Protein AF-A0A0A1TZS9-F1 (afdb_monomer_lite)

Sequence (282 aa):
KNYEYPFTTSRTFPSLAEELCQEIAVANNTKKKYTFTFNPTDAVSHRTSIRFVPQSGTLSPGVGINVKVYCTFLCTSHTKDIVDVFAKTEKRGDEGVHAAINIICTTNVSSRIDYEELEKFNTIGDGAYGVVYIGKYRGSVVAIKESKLFSDGDDDESFVKEVDLMDKMRCPYIINFIGASVTPNHFSIATEYAKYGSLKSVYIDPKFTTLLGIKILLDVSKGMDFLHESNIIHRDIKPDNILIVSLNNDENVNAKISDFGNSRALTENSIKDSMTKALGTP

Radius of gyration: 25.92 Å; chains: 1; bounding box: 64×43×76 Å

pLDDT: mean 84.16, std 17.18, range [23.89, 98.69]

Organism: NCBI:txid370355

Foldseek 3Di:
DQPPPPPPDDPPFDDAQDKDKDKDKDAAQDQAKKKKAKDCVQVDDLFKDKDKVVRIDIHHHGDMDIIMIIMHGRAQDWDFDKIWMWMFGPDDPTPTDIDIDTDTDGHDHDQAHDPVQWAFDDFPDDDPQATWGFTDHPRATWIKGWGPDLDDDPVLVLLVVLQVVLRPDDDPQAFHWRHFHNTRSTTMTITHDQVQAFQVNCVPPPLDDPLLVVLLVVSVVRQVVSCVVQQKDQLEDDRNQKGANDSDSPDNHGIHGHDRSVMDRDDPVCVVVVPDDRDYDD

Structure (mmCIF, N/CA/C/O backbone):
data_AF-A0A0A1TZS9-F1
#
_entry.id   AF-A0A0A1TZS9-F1
#
loop_
_atom_site.group_PDB
_atom_site.id
_atom_site.type_symbol
_atom_site.label_atom_id
_atom_site.label_alt_id
_atom_site.label_comp_id
_atom_site.label_asym_id
_atom_site.label_entity_id
_atom_site.label_seq_id
_atom_site.pdbx_PDB_ins_code
_atom_site.Cartn_x
_atom_site.Cartn_y
_atom_site.Cartn_z
_atom_site.occupancy
_atom_site.B_iso_or_equiv
_atom_site.auth_seq_id
_atom_site.auth_comp_id
_atom_site.auth_asym_id
_atom_site.auth_atom_id
_atom_site.pdbx_PDB_model_num
ATOM 1 N N . LYS A 1 1 ? 14.480 10.670 -35.254 1.00 26.78 1 LYS A N 1
ATOM 2 C CA . LYS A 1 1 ? 13.012 10.485 -35.357 1.00 26.78 1 LYS A CA 1
ATOM 3 C C . LYS A 1 1 ? 12.555 9.970 -34.006 1.00 26.78 1 LYS A C 1
ATOM 5 O O . LYS A 1 1 ? 12.976 8.879 -33.652 1.00 26.78 1 LYS A O 1
ATOM 10 N N . ASN A 1 2 ? 11.797 10.766 -33.255 1.00 23.89 2 ASN A N 1
ATOM 11 C CA . ASN A 1 2 ? 11.144 10.294 -32.038 1.00 23.89 2 ASN A CA 1
ATOM 12 C C . ASN A 1 2 ? 10.081 9.295 -32.486 1.00 23.89 2 ASN A C 1
ATOM 14 O O . ASN A 1 2 ? 9.120 9.681 -33.148 1.00 23.89 2 ASN A O 1
ATOM 18 N N . TYR A 1 3 ? 10.311 8.011 -32.238 1.00 29.19 3 TYR A N 1
ATOM 19 C CA . TYR A 1 3 ? 9.261 7.018 -32.391 1.00 29.19 3 TYR A CA 1
ATOM 20 C C . TYR A 1 3 ? 8.390 7.136 -31.141 1.00 29.19 3 TYR A C 1
ATOM 22 O O . TYR A 1 3 ? 8.655 6.518 -30.115 1.00 29.19 3 TYR A O 1
ATOM 30 N N . GLU A 1 4 ? 7.392 8.013 -31.198 1.00 27.17 4 GLU A N 1
ATOM 31 C CA . GLU A 1 4 ? 6.241 7.892 -30.314 1.00 27.17 4 GLU A CA 1
ATOM 32 C C . GLU A 1 4 ? 5.485 6.655 -30.784 1.00 27.17 4 GLU A C 1
ATOM 34 O O . GLU A 1 4 ? 4.836 6.671 -31.828 1.00 27.17 4 GLU A O 1
ATOM 39 N N . TYR A 1 5 ? 5.632 5.554 -30.056 1.00 35.41 5 TYR A N 1
ATOM 40 C CA . TYR A 1 5 ? 4.640 4.495 -30.108 1.00 35.41 5 TYR A CA 1
ATOM 41 C C . TYR A 1 5 ? 3.530 4.910 -29.142 1.00 35.41 5 TYR A C 1
ATOM 43 O O . TYR A 1 5 ? 3.729 4.829 -27.928 1.00 35.41 5 TYR A O 1
ATOM 51 N N . PRO A 1 6 ? 2.377 5.409 -29.628 1.00 30.78 6 PRO A N 1
ATOM 52 C CA . PRO A 1 6 ? 1.201 5.493 -28.789 1.00 30.78 6 PRO A CA 1
ATOM 53 C C . PRO A 1 6 ? 0.843 4.058 -28.415 1.00 30.78 6 PRO A C 1
ATOM 55 O O . PRO A 1 6 ? 0.407 3.266 -29.250 1.00 30.78 6 PRO A O 1
ATOM 58 N N . PHE A 1 7 ? 1.079 3.704 -27.158 1.00 39.12 7 PHE A N 1
ATOM 59 C CA . PHE A 1 7 ? 0.546 2.490 -26.568 1.00 39.12 7 PHE A CA 1
ATOM 60 C C . PHE A 1 7 ? -0.972 2.658 -26.467 1.00 39.12 7 PHE A C 1
ATOM 62 O O . PHE A 1 7 ? -1.516 3.048 -25.441 1.00 39.12 7 PHE A O 1
ATOM 69 N N . THR A 1 8 ? -1.674 2.402 -27.563 1.00 32.62 8 THR A N 1
ATOM 70 C CA . THR A 1 8 ? -3.087 2.038 -27.544 1.00 32.62 8 THR A CA 1
ATOM 71 C C . THR A 1 8 ? -3.160 0.526 -27.651 1.00 32.62 8 THR A C 1
ATOM 73 O O . THR A 1 8 ? -3.524 -0.039 -28.678 1.00 32.62 8 THR A O 1
ATOM 76 N N . THR A 1 9 ? -2.772 -0.158 -26.580 1.00 31.28 9 THR A N 1
ATOM 77 C CA . THR A 1 9 ? -3.108 -1.568 -26.433 1.00 31.28 9 THR A CA 1
ATOM 78 C C . THR A 1 9 ? -4.568 -1.659 -26.002 1.00 31.28 9 THR A C 1
ATOM 80 O O . THR A 1 9 ? -5.048 -0.902 -25.153 1.00 31.28 9 THR A O 1
ATOM 83 N N . SER A 1 10 ? -5.308 -2.584 -26.615 1.00 31.38 10 SER A N 1
ATOM 84 C CA . SER A 1 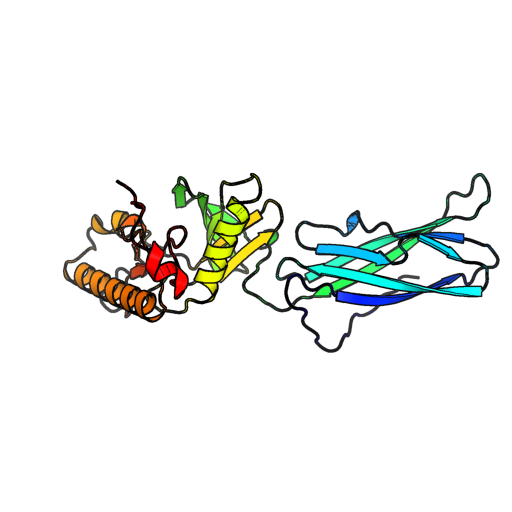10 ? -6.508 -3.157 -26.005 1.00 31.38 10 SER A CA 1
ATOM 85 C C . SER A 1 10 ? -6.236 -3.348 -24.517 1.00 31.38 10 SER A C 1
ATOM 87 O O . SER A 1 10 ? -5.194 -3.913 -24.204 1.00 31.38 10 SER A O 1
ATOM 89 N N . ARG A 1 11 ? -7.112 -2.839 -23.642 1.00 31.72 11 ARG A N 1
ATOM 90 C CA . ARG A 1 11 ? -6.971 -2.812 -22.175 1.00 31.72 11 ARG A CA 1
ATOM 91 C C . ARG A 1 11 ? -6.657 -4.199 -21.588 1.00 31.72 11 ARG A C 1
ATOM 93 O O . ARG A 1 11 ? -7.531 -4.866 -21.048 1.00 31.72 11 ARG A O 1
ATOM 100 N N . THR A 1 12 ? -5.420 -4.646 -21.710 1.00 35.25 12 THR A N 1
ATOM 101 C CA . THR A 1 12 ? -4.872 -5.792 -21.007 1.00 35.25 12 THR A CA 1
ATOM 102 C C . THR A 1 12 ? -4.187 -5.201 -19.810 1.00 35.25 12 THR A C 1
ATOM 104 O O . THR A 1 12 ? -3.151 -4.549 -19.923 1.00 35.25 12 THR A O 1
ATOM 107 N N . PHE A 1 13 ? -4.862 -5.342 -18.688 1.00 44.16 13 PHE A N 1
ATOM 108 C CA . PHE A 1 13 ? -4.389 -4.860 -17.426 1.00 44.16 13 PHE A CA 1
ATOM 109 C C . PHE A 1 13 ? -3.645 -6.039 -16.741 1.00 44.16 13 PHE A C 1
ATOM 111 O O . PHE A 1 13 ? -4.321 -6.967 -16.282 1.00 44.16 13 PHE A O 1
ATOM 118 N N . PRO A 1 14 ? -2.294 -6.086 -16.780 1.00 42.50 14 PRO A N 1
ATOM 119 C CA . PRO A 1 14 ? -1.515 -7.244 -16.326 1.00 42.50 14 PRO A CA 1
ATOM 120 C C . PRO A 1 14 ? -1.648 -7.441 -14.815 1.00 42.50 14 PRO A C 1
ATOM 122 O O . PRO A 1 14 ? -1.712 -6.458 -14.073 1.00 42.50 14 PRO A O 1
ATOM 125 N N . SER A 1 15 ? -1.668 -8.688 -14.335 1.00 47.69 15 SER A N 1
ATOM 126 C CA . SER A 1 15 ? -1.616 -8.895 -12.887 1.00 47.69 15 SER A CA 1
ATOM 127 C C . SER A 1 15 ? -0.226 -8.516 -12.354 1.00 47.69 15 SER A C 1
ATOM 129 O O . SER A 1 15 ? 0.779 -8.558 -13.064 1.00 47.69 15 SER A O 1
ATOM 131 N N . LEU A 1 16 ? -0.158 -8.026 -11.117 1.00 55.72 16 LEU A N 1
ATOM 132 C CA . LEU A 1 16 ? 1.103 -7.606 -10.502 1.00 55.72 16 LEU A CA 1
ATOM 133 C C . LEU A 1 16 ? 2.106 -8.764 -10.496 1.00 55.72 16 LEU A C 1
ATOM 135 O O . LEU A 1 16 ? 1.732 -9.895 -10.199 1.00 55.72 16 LEU A O 1
ATOM 139 N N . ALA A 1 17 ? 3.378 -8.465 -10.764 1.00 56.72 17 ALA A N 1
ATOM 140 C CA . ALA A 1 17 ? 4.447 -9.447 -10.960 1.00 56.72 17 ALA A CA 1
ATOM 141 C C . ALA A 1 17 ? 4.306 -10.375 -12.192 1.00 56.72 17 ALA A C 1
ATOM 143 O O . ALA A 1 17 ? 5.182 -11.217 -12.398 1.00 56.72 17 ALA A O 1
ATOM 144 N N . GLU A 1 18 ? 3.295 -10.201 -13.055 1.00 65.62 18 GLU A N 1
ATOM 145 C CA . GLU A 1 18 ? 3.336 -10.761 -14.410 1.00 65.62 18 GLU A CA 1
ATOM 146 C C . GLU A 1 18 ? 4.265 -9.941 -15.301 1.00 65.62 18 GLU A C 1
ATOM 148 O O . GLU A 1 18 ? 4.279 -8.707 -15.293 1.00 65.62 18 GLU A O 1
ATOM 153 N N . GLU A 1 19 ? 5.040 -10.656 -16.107 1.00 75.44 19 GLU A N 1
ATOM 154 C CA . GLU A 1 19 ? 5.934 -10.051 -17.075 1.00 75.44 19 GLU A CA 1
ATOM 155 C C . GLU A 1 19 ? 5.166 -9.741 -18.369 1.00 75.44 19 GLU A C 1
ATOM 157 O O . GLU A 1 19 ? 4.775 -10.639 -19.120 1.00 75.44 19 GLU A O 1
ATOM 162 N N . LEU A 1 20 ? 4.956 -8.455 -18.650 1.00 79.81 20 LEU A N 1
ATOM 163 C CA . LEU A 1 20 ? 4.411 -8.000 -19.924 1.00 79.81 20 LEU A CA 1
ATOM 164 C C . LEU A 1 20 ? 5.480 -8.166 -21.004 1.00 79.81 20 LEU A C 1
ATOM 166 O O . LEU A 1 20 ? 6.570 -7.624 -20.866 1.00 79.81 20 LEU A O 1
ATOM 170 N N . CYS A 1 21 ? 5.161 -8.855 -22.100 1.00 86.50 21 CYS A N 1
ATOM 171 C CA . CYS A 1 21 ? 6.061 -9.022 -23.240 1.00 86.50 21 CYS A CA 1
ATOM 172 C C . CYS A 1 21 ? 5.473 -8.369 -24.495 1.00 86.50 21 CYS A C 1
ATOM 174 O O . CYS A 1 21 ? 4.366 -8.706 -24.913 1.00 86.50 21 CYS A O 1
ATOM 176 N N . GLN A 1 22 ? 6.251 -7.512 -25.151 1.00 85.06 22 GLN A N 1
ATOM 177 C CA . GLN A 1 22 ? 5.922 -6.935 -26.454 1.00 85.06 22 GLN A CA 1
ATOM 178 C C . GLN A 1 22 ? 7.095 -7.079 -27.421 1.00 85.06 22 GLN A C 1
ATOM 180 O O . GLN A 1 22 ? 8.250 -7.068 -27.017 1.00 85.06 22 GLN A O 1
ATOM 185 N N . GLU A 1 23 ? 6.811 -7.209 -28.711 1.00 89.19 23 GLU A N 1
ATOM 186 C CA . GLU A 1 23 ? 7.831 -7.299 -29.754 1.00 89.19 23 GLU A CA 1
ATOM 187 C C . GLU A 1 23 ? 7.943 -5.966 -30.509 1.00 89.19 23 GLU A C 1
ATOM 189 O O . GLU A 1 23 ? 6.935 -5.390 -30.922 1.00 89.19 23 GLU A O 1
ATOM 194 N N . ILE A 1 24 ? 9.169 -5.470 -30.680 1.00 89.31 24 ILE A N 1
ATOM 195 C CA . ILE A 1 24 ? 9.497 -4.283 -31.478 1.00 89.31 24 ILE A CA 1
ATOM 196 C C . ILE A 1 24 ? 10.432 -4.667 -32.625 1.00 89.31 24 ILE A C 1
ATOM 198 O O . ILE A 1 24 ? 11.287 -5.538 -32.475 1.00 89.31 24 ILE A O 1
ATOM 202 N N . ALA A 1 25 ? 10.308 -3.989 -33.764 1.00 89.81 25 ALA A N 1
ATOM 203 C CA . ALA A 1 25 ? 11.211 -4.176 -34.894 1.00 89.81 25 ALA A CA 1
ATOM 204 C C . ALA A 1 25 ? 12.334 -3.130 -34.868 1.00 89.81 25 ALA A C 1
ATOM 206 O O . ALA A 1 25 ? 12.076 -1.925 -34.855 1.00 89.81 25 ALA A O 1
ATOM 207 N N . VAL A 1 26 ? 13.583 -3.590 -34.919 1.00 89.31 26 VAL A N 1
ATOM 208 C CA . VAL A 1 26 ? 14.771 -2.737 -35.040 1.00 89.31 26 VAL A CA 1
ATOM 209 C C . VAL A 1 26 ? 15.454 -3.034 -36.361 1.00 89.31 26 VAL A C 1
ATOM 211 O O . VAL A 1 26 ? 15.874 -4.161 -36.609 1.00 89.31 26 VAL A O 1
ATOM 214 N N . ALA A 1 27 ? 15.566 -2.018 -37.215 1.00 90.31 27 ALA A N 1
ATOM 215 C CA . ALA A 1 27 ? 16.083 -2.165 -38.569 1.00 90.31 27 ALA A CA 1
ATOM 216 C C . ALA A 1 27 ? 17.228 -1.199 -38.868 1.00 90.31 27 ALA A C 1
ATOM 218 O O . ALA A 1 27 ? 17.182 -0.013 -38.532 1.00 90.31 27 ALA A O 1
ATOM 219 N N . ASN A 1 28 ? 18.241 -1.706 -39.566 1.00 91.00 28 ASN A N 1
ATOM 220 C CA . ASN A 1 28 ? 19.341 -0.909 -40.077 1.00 91.00 28 ASN A CA 1
ATOM 221 C C . ASN A 1 28 ? 19.076 -0.494 -41.529 1.00 91.00 28 ASN A C 1
ATOM 223 O O . ASN A 1 28 ? 19.421 -1.197 -42.476 1.00 91.00 28 ASN A O 1
ATOM 227 N N . ASN A 1 29 ? 18.523 0.704 -41.699 1.00 89.19 29 ASN A N 1
ATOM 228 C CA . ASN A 1 29 ? 18.240 1.287 -43.015 1.00 89.19 29 ASN A CA 1
ATOM 229 C C . ASN A 1 29 ? 19.435 2.055 -43.611 1.00 89.19 29 ASN A C 1
ATOM 231 O O . ASN A 1 29 ? 19.272 2.869 -44.519 1.00 89.19 29 ASN A O 1
ATOM 235 N N . THR A 1 30 ? 20.640 1.847 -43.079 1.00 89.12 30 THR A N 1
ATOM 236 C CA . THR A 1 30 ? 21.861 2.507 -43.550 1.00 89.12 30 THR A CA 1
ATOM 237 C C . THR A 1 30 ? 22.691 1.569 -44.427 1.00 89.12 30 THR A C 1
ATOM 239 O O . THR A 1 30 ? 22.422 0.377 -44.532 1.00 89.12 30 THR A O 1
ATOM 242 N N . LYS A 1 31 ? 23.754 2.104 -45.040 1.00 90.88 31 LYS A N 1
ATOM 243 C CA . LYS A 1 31 ? 24.734 1.319 -45.812 1.00 90.88 31 LYS A CA 1
ATOM 244 C C . LYS A 1 31 ? 25.867 0.734 -44.956 1.00 90.88 31 LYS A C 1
ATOM 246 O O . LYS A 1 31 ? 26.753 0.082 -45.499 1.00 90.88 31 LYS A O 1
ATOM 251 N N . LYS A 1 32 ? 25.893 1.006 -43.648 1.00 90.38 32 LYS A N 1
ATOM 252 C CA . LYS A 1 32 ? 26.959 0.566 -42.734 1.00 90.38 32 LYS A CA 1
ATOM 253 C C . LYS A 1 32 ? 26.432 -0.524 -41.811 1.00 90.38 32 LYS A C 1
ATOM 255 O O . LYS A 1 32 ? 25.251 -0.544 -41.501 1.00 90.38 32 LYS A O 1
ATOM 260 N N . LYS A 1 33 ? 27.310 -1.413 -41.357 1.00 92.31 33 LYS A N 1
ATOM 261 C CA . LYS A 1 33 ? 27.004 -2.409 -40.325 1.00 92.31 33 LYS A CA 1
ATOM 262 C C . LYS A 1 33 ? 27.109 -1.758 -38.941 1.00 92.31 33 LYS A C 1
ATOM 264 O O . LYS A 1 33 ? 28.078 -1.040 -38.693 1.00 92.31 33 LYS A O 1
ATOM 269 N N . TYR A 1 34 ? 26.138 -2.022 -38.071 1.00 93.06 34 TYR A N 1
ATOM 270 C CA . TYR A 1 34 ? 26.085 -1.483 -36.709 1.00 93.06 34 TYR A CA 1
ATOM 271 C C . TYR A 1 34 ? 25.943 -2.601 -35.681 1.00 93.06 34 TYR A C 1
ATOM 273 O O . TYR A 1 34 ? 25.224 -3.570 -35.917 1.00 93.06 34 TYR A O 1
ATOM 281 N N . THR A 1 35 ? 26.575 -2.431 -34.525 1.00 93.56 35 THR A N 1
ATOM 282 C CA . THR A 1 35 ? 26.250 -3.166 -33.300 1.00 93.56 35 THR A CA 1
ATOM 283 C C . THR A 1 35 ? 25.452 -2.239 -32.398 1.00 93.56 35 THR A C 1
ATOM 285 O O . THR A 1 35 ? 25.872 -1.101 -32.194 1.00 93.56 35 THR A O 1
ATOM 288 N N . PHE A 1 36 ? 24.316 -2.711 -31.889 1.00 92.88 36 PHE A N 1
ATOM 289 C CA . PHE A 1 36 ? 23.442 -1.967 -30.984 1.00 92.88 36 PHE A CA 1
ATOM 290 C C . PHE A 1 36 ? 23.422 -2.607 -29.590 1.00 92.88 36 PHE A C 1
ATOM 292 O O . PHE A 1 36 ? 23.607 -3.820 -29.467 1.00 92.88 36 PHE A O 1
ATOM 299 N N . THR A 1 37 ? 23.139 -1.798 -28.570 1.00 94.12 37 THR A N 1
ATOM 300 C CA . THR A 1 37 ? 22.917 -2.221 -27.183 1.00 94.12 37 THR A CA 1
ATOM 301 C C . THR A 1 37 ? 21.801 -1.381 -26.561 1.00 94.12 37 THR A C 1
ATOM 303 O O . THR A 1 37 ? 21.836 -0.156 -26.657 1.00 94.12 37 THR A O 1
ATOM 306 N N . PHE A 1 38 ? 20.835 -2.033 -25.912 1.00 92.25 38 PHE A N 1
ATOM 307 C CA . PHE A 1 38 ? 19.831 -1.380 -25.068 1.00 92.25 38 PHE A CA 1
ATOM 308 C C . PHE A 1 38 ? 20.367 -1.173 -23.648 1.00 92.25 38 PHE A C 1
ATOM 310 O O . PHE A 1 38 ? 20.877 -2.120 -23.036 1.00 92.25 38 PHE A O 1
ATOM 317 N N . ASN A 1 39 ? 20.187 0.036 -23.116 1.00 88.94 39 ASN A N 1
ATOM 318 C CA . ASN A 1 39 ? 20.603 0.436 -21.773 1.00 88.94 39 ASN A CA 1
ATOM 319 C C . ASN A 1 39 ? 19.365 0.730 -20.902 1.00 88.94 39 ASN A C 1
ATOM 321 O O . ASN A 1 39 ? 18.977 1.887 -20.759 1.00 88.94 39 ASN A O 1
ATOM 325 N N . PRO A 1 40 ? 18.699 -0.294 -20.332 1.00 82.38 40 PRO A N 1
ATOM 326 C CA . PRO A 1 40 ? 17.473 -0.101 -19.557 1.00 82.38 40 PRO A CA 1
ATOM 327 C C . PRO A 1 40 ? 17.710 0.471 -18.154 1.00 82.38 40 PRO A C 1
ATOM 329 O O . PRO A 1 40 ? 16.738 0.747 -17.465 1.00 82.38 40 PRO A O 1
ATOM 332 N N . THR A 1 41 ? 18.961 0.618 -17.707 1.00 75.44 41 THR A N 1
ATOM 333 C CA . THR A 1 41 ? 19.310 0.959 -16.318 1.00 75.44 41 THR A CA 1
ATOM 334 C C . THR 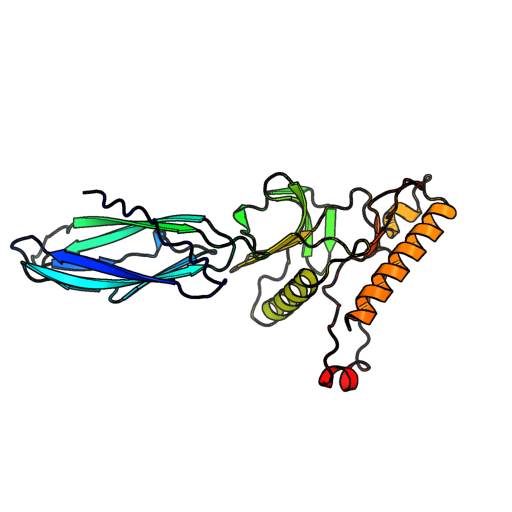A 1 41 ? 18.649 2.250 -15.837 1.00 75.44 41 THR A C 1
ATOM 336 O O . THR A 1 41 ? 18.207 2.304 -14.696 1.00 75.44 41 THR A O 1
ATOM 339 N N . ASP A 1 42 ? 18.506 3.241 -16.719 1.00 67.25 42 ASP A N 1
ATOM 340 C CA . ASP A 1 42 ? 17.867 4.527 -16.404 1.00 67.25 42 ASP A CA 1
ATOM 341 C C . ASP A 1 42 ? 16.335 4.430 -16.278 1.00 67.25 42 ASP A C 1
ATOM 343 O O . ASP A 1 42 ? 15.691 5.342 -15.769 1.00 67.25 42 ASP A O 1
ATOM 347 N N . ALA A 1 43 ? 15.751 3.318 -16.729 1.00 69.44 43 ALA A N 1
ATOM 348 C CA . ALA A 1 43 ? 14.322 3.020 -16.674 1.00 69.44 43 ALA A CA 1
ATOM 349 C C . ALA A 1 43 ? 13.965 1.985 -15.586 1.00 69.44 43 ALA A C 1
ATOM 351 O O . ALA A 1 43 ? 12.800 1.621 -15.427 1.00 69.44 43 ALA A O 1
ATOM 352 N N . VAL A 1 44 ? 14.955 1.476 -14.842 1.00 75.75 44 VAL A N 1
ATOM 353 C CA . VAL A 1 44 ? 14.723 0.578 -13.703 1.00 75.75 44 VAL A CA 1
ATOM 354 C C . VAL A 1 44 ? 14.494 1.416 -12.448 1.00 75.75 44 VAL A C 1
ATOM 356 O O . VAL A 1 44 ? 15.293 2.282 -12.106 1.00 75.75 44 VAL A O 1
ATOM 359 N N . SER A 1 45 ? 13.411 1.126 -11.732 1.00 82.19 45 SER A N 1
ATOM 360 C CA . SER A 1 45 ? 13.093 1.732 -10.432 1.00 82.19 45 SER A CA 1
ATOM 361 C C . SER A 1 45 ? 12.695 0.648 -9.430 1.00 82.19 45 SER A C 1
ATOM 363 O O . SER A 1 45 ? 12.615 -0.530 -9.778 1.00 82.19 45 SER A O 1
ATOM 365 N N . HIS A 1 46 ? 12.380 1.024 -8.188 1.00 80.25 46 HIS A N 1
ATOM 366 C CA . HIS A 1 46 ? 11.783 0.099 -7.215 1.00 80.25 46 HIS A CA 1
ATOM 367 C C . HIS A 1 46 ? 10.420 -0.450 -7.670 1.00 80.25 46 HIS A C 1
ATOM 369 O O . HIS A 1 46 ? 9.966 -1.459 -7.139 1.00 80.25 46 HIS A O 1
ATOM 375 N N . ARG A 1 47 ? 9.769 0.186 -8.655 1.00 85.38 47 ARG A N 1
ATOM 376 C CA . ARG A 1 47 ? 8.428 -0.168 -9.153 1.00 85.38 47 ARG A CA 1
ATOM 377 C C . ARG A 1 47 ? 8.456 -1.081 -10.368 1.00 85.38 47 ARG A C 1
ATOM 379 O O . ARG A 1 47 ? 7.555 -1.904 -10.529 1.00 85.38 47 ARG A O 1
ATOM 386 N N . THR A 1 48 ? 9.467 -0.911 -11.221 1.00 83.62 48 THR A N 1
ATOM 387 C CA . THR A 1 48 ? 9.473 -1.460 -12.579 1.00 83.62 48 THR A CA 1
ATOM 388 C C . THR A 1 48 ? 10.839 -2.019 -12.947 1.00 83.62 48 THR A C 1
ATOM 390 O O . THR A 1 48 ? 11.864 -1.365 -12.756 1.00 83.62 48 THR A O 1
ATOM 393 N N . SER A 1 49 ? 10.839 -3.205 -13.552 1.00 86.00 49 SER A N 1
ATOM 394 C CA . SER A 1 49 ? 11.997 -3.772 -14.243 1.00 86.00 49 SER A CA 1
ATOM 395 C C . SER A 1 49 ? 11.721 -3.851 -15.740 1.00 86.00 49 SER A C 1
ATOM 397 O O . SER A 1 49 ? 10.639 -4.279 -16.145 1.00 86.00 49 SER A O 1
ATOM 399 N N . ILE A 1 50 ? 12.695 -3.445 -16.557 1.00 87.12 50 ILE A N 1
ATOM 400 C CA . ILE A 1 50 ? 12.616 -3.480 -18.019 1.00 87.12 50 ILE A CA 1
A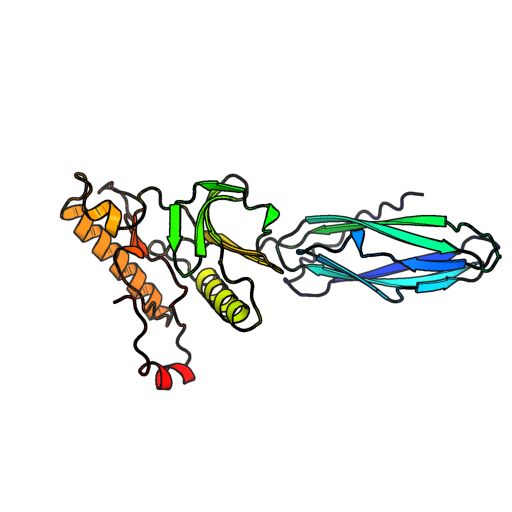TOM 401 C C . ILE A 1 50 ? 13.826 -4.236 -18.559 1.00 87.12 50 ILE A C 1
ATOM 403 O O . ILE A 1 50 ? 14.967 -3.947 -18.196 1.00 87.12 50 ILE A O 1
ATOM 407 N N . ARG A 1 51 ? 13.594 -5.183 -19.470 1.00 90.12 51 ARG A N 1
ATOM 408 C CA . ARG A 1 51 ? 14.670 -5.923 -20.145 1.00 90.12 51 ARG A CA 1
ATOM 409 C C . ARG A 1 51 ? 14.353 -6.191 -21.612 1.00 90.12 51 ARG A C 1
ATOM 411 O O . ARG A 1 51 ? 13.198 -6.308 -22.009 1.00 90.12 51 ARG A O 1
ATOM 418 N N . PHE A 1 52 ? 15.405 -6.343 -22.411 1.00 92.06 52 PHE A N 1
ATOM 419 C CA . PHE A 1 52 ? 15.322 -6.548 -23.858 1.00 92.06 52 PHE A CA 1
ATOM 420 C C . PHE A 1 52 ? 15.934 -7.894 -24.247 1.00 92.06 52 PHE A C 1
ATOM 422 O O . PHE A 1 52 ? 16.975 -8.283 -23.717 1.00 92.06 52 PHE A O 1
ATOM 429 N N . VAL A 1 53 ? 15.312 -8.603 -25.190 1.00 94.50 53 VAL A N 1
ATOM 430 C CA . VAL A 1 53 ? 15.821 -9.866 -25.740 1.00 94.50 53 VAL A CA 1
ATOM 431 C C . VAL A 1 53 ? 15.756 -9.838 -27.273 1.00 94.50 53 VAL A C 1
ATOM 433 O O . VAL A 1 53 ? 14.656 -9.887 -27.824 1.00 94.50 53 VAL A O 1
ATOM 436 N N . PRO A 1 54 ? 16.902 -9.802 -27.980 1.00 95.12 54 PRO A N 1
ATOM 437 C CA . PRO A 1 54 ? 18.255 -9.667 -27.435 1.00 95.12 54 PRO A CA 1
ATOM 438 C C . PRO A 1 54 ? 18.529 -8.247 -26.897 1.00 95.12 54 PRO A C 1
ATOM 440 O O . PRO A 1 54 ? 18.049 -7.264 -27.458 1.00 95.12 54 PRO A O 1
ATOM 443 N N . GLN A 1 55 ? 19.335 -8.129 -25.835 1.00 94.06 55 GLN A N 1
ATOM 444 C CA . GLN A 1 55 ? 19.754 -6.824 -25.293 1.00 94.06 55 GLN A CA 1
ATOM 445 C C . GLN A 1 55 ? 20.774 -6.115 -26.198 1.00 94.06 55 GLN A C 1
ATOM 447 O O . GLN A 1 55 ? 20.853 -4.889 -26.228 1.00 94.06 55 GLN A O 1
ATOM 452 N N . SER A 1 56 ? 21.564 -6.875 -26.948 1.00 94.50 56 SER A N 1
ATOM 453 C CA . SER A 1 56 ? 22.522 -6.347 -27.911 1.00 94.50 56 SER A CA 1
ATOM 454 C C . SER A 1 56 ? 22.626 -7.267 -29.116 1.00 94.50 56 SER A C 1
ATOM 456 O O . SER A 1 56 ? 22.266 -8.444 -29.067 1.00 94.50 56 SER A O 1
ATOM 458 N N . GLY A 1 57 ? 23.099 -6.724 -30.228 1.00 93.75 57 GLY A N 1
ATOM 459 C CA . GLY A 1 57 ? 23.226 -7.490 -31.455 1.00 93.75 57 GLY A CA 1
ATOM 460 C C . GLY A 1 57 ? 23.837 -6.681 -32.579 1.00 93.75 57 GLY A C 1
ATOM 461 O O . GLY A 1 57 ? 24.203 -5.518 -32.418 1.00 93.75 57 GLY A O 1
ATOM 462 N N . THR A 1 58 ? 23.939 -7.307 -33.743 1.00 94.00 58 THR A N 1
ATOM 463 C CA . THR A 1 58 ? 24.573 -6.714 -34.916 1.00 94.00 58 THR A CA 1
ATOM 464 C C . THR A 1 58 ? 23.616 -6.736 -36.098 1.00 94.00 58 THR A C 1
ATOM 466 O O . THR A 1 58 ? 23.027 -7.766 -36.410 1.00 94.00 58 THR A O 1
ATOM 469 N N . LEU A 1 59 ? 23.487 -5.597 -36.776 1.00 93.19 59 LEU A N 1
ATOM 470 C CA . LEU A 1 59 ? 22.607 -5.406 -37.920 1.00 93.19 59 LEU A CA 1
ATOM 471 C C . LEU A 1 59 ? 23.417 -5.031 -39.159 1.00 93.19 59 LEU A C 1
ATOM 473 O O . LEU A 1 59 ? 24.048 -3.970 -39.224 1.00 93.19 59 LEU A O 1
ATOM 477 N N . SER A 1 60 ? 23.366 -5.895 -40.167 1.00 94.06 60 SER A N 1
ATOM 478 C CA . SER A 1 60 ? 23.875 -5.602 -41.509 1.00 94.06 60 SER A CA 1
ATOM 479 C C . SER A 1 60 ? 22.964 -4.604 -42.242 1.00 94.06 60 SER A C 1
ATOM 481 O O . SER A 1 60 ? 21.795 -4.465 -41.875 1.00 94.06 60 SER A O 1
ATOM 483 N N . PRO A 1 61 ? 23.468 -3.903 -43.274 1.00 94.50 61 PRO A N 1
ATOM 484 C CA . PRO A 1 61 ? 22.652 -3.020 -44.109 1.00 94.50 61 PRO A CA 1
ATOM 485 C C . PRO A 1 61 ? 21.381 -3.704 -44.626 1.00 94.50 61 PRO A C 1
ATOM 487 O O . PRO A 1 61 ? 21.455 -4.800 -45.178 1.00 94.50 61 PRO A O 1
ATOM 490 N N . GLY A 1 62 ? 20.227 -3.059 -44.458 1.00 91.44 62 GLY A N 1
ATOM 491 C CA . GLY A 1 62 ? 18.928 -3.560 -44.920 1.00 91.44 62 GLY A CA 1
ATOM 492 C C . GLY A 1 62 ? 18.324 -4.687 -44.075 1.00 91.44 62 GLY A C 1
ATOM 493 O O . GLY A 1 62 ? 17.269 -5.201 -44.436 1.00 91.44 62 GLY A O 1
ATOM 494 N N . VAL A 1 63 ? 18.960 -5.076 -42.964 1.00 93.81 63 VAL A N 1
ATOM 495 C CA . VAL A 1 63 ? 18.457 -6.127 -42.068 1.00 93.81 63 VAL A CA 1
ATOM 496 C C . VAL A 1 63 ? 17.695 -5.508 -40.902 1.00 93.81 63 VAL A C 1
ATOM 498 O O . VAL A 1 63 ? 18.138 -4.524 -40.301 1.00 93.81 63 VAL A O 1
ATOM 501 N N . GLY A 1 64 ? 16.563 -6.121 -40.563 1.00 91.69 64 GLY A N 1
ATOM 502 C CA . GLY A 1 64 ? 15.847 -5.885 -39.318 1.00 91.69 64 GLY A CA 1
ATOM 503 C C . GLY A 1 64 ? 15.740 -7.152 -38.486 1.00 91.69 64 GLY A C 1
ATOM 504 O O . GLY A 1 64 ? 15.782 -8.261 -39.015 1.00 91.69 64 GLY A O 1
ATOM 505 N N . ILE A 1 65 ? 15.616 -6.965 -37.180 1.00 92.62 65 ILE A N 1
ATOM 506 C CA . ILE A 1 65 ? 15.327 -8.026 -36.224 1.00 92.62 65 ILE A CA 1
ATOM 507 C C . ILE A 1 65 ? 14.138 -7.618 -35.374 1.00 92.62 65 ILE A C 1
ATOM 509 O O . ILE A 1 65 ? 13.870 -6.429 -35.178 1.00 92.62 65 ILE A O 1
ATOM 513 N N . ASN A 1 66 ? 13.496 -8.621 -34.802 1.00 93.56 66 ASN A N 1
ATOM 514 C CA . ASN A 1 66 ? 12.565 -8.402 -33.722 1.00 93.56 66 ASN A CA 1
ATOM 515 C C . ASN A 1 66 ? 13.293 -8.477 -32.379 1.00 93.56 66 ASN A C 1
ATOM 517 O O . ASN A 1 66 ? 14.144 -9.341 -32.161 1.00 93.56 66 ASN A O 1
ATOM 521 N N . VAL A 1 67 ? 12.935 -7.570 -31.481 1.00 92.94 67 VAL A N 1
ATOM 522 C CA . VAL A 1 67 ? 13.410 -7.517 -30.102 1.00 92.94 67 VAL A CA 1
ATOM 523 C C . VAL A 1 67 ? 12.194 -7.603 -29.197 1.00 92.94 67 VAL A C 1
ATOM 525 O O . VAL A 1 67 ? 11.240 -6.847 -29.359 1.00 92.94 67 VAL A O 1
ATOM 528 N N . LYS A 1 68 ? 12.224 -8.513 -28.228 1.00 93.06 68 LYS A N 1
ATOM 529 C CA . LYS A 1 68 ? 11.208 -8.587 -27.181 1.00 93.06 68 LYS A CA 1
ATOM 530 C C . LYS A 1 68 ? 11.568 -7.640 -26.046 1.00 93.06 68 LYS A C 1
ATOM 532 O O . LYS A 1 68 ? 12.680 -7.700 -25.526 1.00 93.06 68 LYS A O 1
ATOM 537 N N . VAL A 1 69 ? 10.627 -6.792 -25.672 1.00 90.56 69 VAL A N 1
ATOM 538 C CA . VAL A 1 69 ? 10.672 -5.910 -24.510 1.00 90.56 69 VAL A CA 1
ATOM 539 C C . VAL A 1 69 ? 9.819 -6.549 -23.431 1.00 90.56 69 VAL A C 1
ATOM 541 O O . VAL A 1 69 ? 8.651 -6.859 -23.667 1.00 90.56 69 VAL A O 1
ATOM 544 N N . TYR A 1 70 ? 10.419 -6.760 -22.270 1.00 87.94 70 TYR A N 1
ATOM 545 C CA . TYR A 1 70 ? 9.754 -7.301 -21.100 1.00 87.94 70 TYR A CA 1
ATOM 546 C C . TYR A 1 70 ? 9.684 -6.228 -20.022 1.00 87.94 70 TYR A C 1
ATOM 548 O O . TYR A 1 70 ? 10.709 -5.614 -19.718 1.00 87.94 70 TYR A O 1
ATOM 556 N N . CYS A 1 71 ? 8.499 -6.028 -19.453 1.00 86.12 71 CYS A N 1
ATOM 557 C CA . CYS A 1 71 ? 8.252 -5.086 -18.368 1.00 86.12 71 CYS A CA 1
ATOM 558 C C . CYS A 1 71 ? 7.562 -5.809 -17.207 1.00 86.12 71 CYS A C 1
ATOM 560 O O . CYS A 1 71 ? 6.515 -6.425 -17.405 1.00 86.12 71 CYS A O 1
ATOM 562 N N . THR A 1 72 ? 8.102 -5.679 -16.000 1.00 84.06 72 THR A N 1
ATOM 563 C CA . THR A 1 72 ? 7.509 -6.227 -14.771 1.00 84.06 72 THR A CA 1
ATOM 564 C C . THR A 1 72 ? 7.203 -5.089 -13.813 1.00 84.06 72 THR A C 1
ATOM 566 O O . THR A 1 72 ? 8.084 -4.273 -13.549 1.00 84.06 72 THR A O 1
ATOM 569 N N . PHE A 1 73 ? 5.984 -5.061 -13.270 1.00 84.81 73 PHE A N 1
ATOM 570 C CA . PHE A 1 73 ? 5.529 -4.052 -12.310 1.00 84.81 73 PHE A CA 1
ATOM 571 C C . PHE A 1 73 ? 5.258 -4.689 -10.946 1.00 84.81 73 PHE A C 1
ATOM 573 O O . PHE A 1 73 ? 4.592 -5.724 -10.857 1.00 84.81 73 PHE A O 1
ATOM 580 N N . LEU A 1 74 ? 5.760 -4.058 -9.885 1.00 83.62 74 LEU A N 1
ATOM 581 C CA . LEU A 1 74 ? 5.596 -4.521 -8.504 1.00 83.62 74 LEU A CA 1
ATOM 582 C C . LEU A 1 74 ? 4.434 -3.833 -7.771 1.00 83.62 74 LEU A C 1
ATOM 584 O O . LEU A 1 74 ? 3.929 -4.367 -6.783 1.00 83.62 74 LEU A O 1
ATOM 588 N N . CYS A 1 75 ? 3.962 -2.693 -8.275 1.00 85.69 75 CYS A N 1
ATOM 589 C CA . CYS A 1 75 ? 2.835 -1.949 -7.721 1.00 85.69 75 CYS A CA 1
ATOM 590 C C . CYS A 1 75 ? 1.982 -1.294 -8.819 1.00 85.69 75 CYS A C 1
ATOM 592 O O . CYS A 1 75 ? 2.310 -1.335 -10.007 1.00 85.69 75 CYS A O 1
ATOM 594 N N . THR A 1 76 ? 0.852 -0.711 -8.411 1.00 86.88 76 THR A N 1
ATOM 595 C CA . THR A 1 76 ? 0.018 0.127 -9.274 1.00 86.88 76 THR A CA 1
ATOM 596 C C . THR A 1 76 ? 0.847 1.326 -9.716 1.00 86.88 76 THR A C 1
ATOM 598 O O . THR A 1 76 ? 1.126 2.221 -8.925 1.00 86.88 76 THR A O 1
ATOM 601 N N . SER A 1 77 ? 1.241 1.343 -10.982 1.00 82.81 77 SER A N 1
ATOM 602 C CA . SER A 1 77 ? 2.104 2.372 -11.551 1.00 82.81 77 SER A CA 1
ATOM 603 C C . SER A 1 77 ? 1.644 2.824 -12.931 1.00 82.81 77 SER A C 1
ATOM 605 O O . SER A 1 77 ? 1.016 2.078 -13.697 1.00 82.81 77 SER A O 1
ATOM 607 N N . HIS A 1 78 ? 2.023 4.060 -13.239 1.00 82.81 78 HIS A N 1
ATOM 608 C CA . HIS A 1 78 ? 2.110 4.610 -14.580 1.00 82.81 78 HIS A CA 1
ATOM 609 C C . HIS A 1 78 ? 3.568 4.989 -14.817 1.00 82.81 78 HIS A C 1
ATOM 611 O O . HIS A 1 78 ? 4.140 5.709 -14.001 1.00 82.81 78 HIS A O 1
ATOM 617 N N . THR A 1 79 ? 4.160 4.516 -15.910 1.00 77.88 79 THR A N 1
ATOM 618 C CA . THR A 1 79 ? 5.527 4.890 -16.265 1.00 77.88 79 THR A CA 1
ATOM 619 C C . THR A 1 79 ? 5.613 5.485 -17.658 1.00 77.88 79 THR A C 1
ATOM 621 O O . THR A 1 79 ? 4.865 5.101 -18.563 1.00 77.88 79 THR A O 1
ATOM 624 N N . LYS A 1 80 ? 6.537 6.434 -17.801 1.00 84.50 80 LYS A N 1
ATOM 625 C CA . LYS A 1 80 ? 6.923 7.087 -19.050 1.00 84.50 80 LYS A CA 1
ATOM 626 C C . LYS A 1 80 ? 8.444 7.191 -19.065 1.00 84.50 80 LYS A C 1
ATOM 628 O O . LYS A 1 80 ? 9.007 8.268 -18.876 1.00 84.50 80 LYS A O 1
ATOM 633 N N . ASP A 1 81 ? 9.083 6.050 -19.266 1.00 83.94 81 ASP A N 1
ATOM 634 C CA . ASP A 1 81 ? 10.534 5.935 -19.235 1.00 83.94 81 ASP A CA 1
ATOM 635 C C . ASP A 1 81 ? 11.133 6.084 -20.629 1.00 83.94 81 ASP A C 1
ATOM 637 O O . ASP A 1 81 ? 10.490 5.816 -21.648 1.00 83.94 81 ASP A O 1
ATOM 641 N N . ILE A 1 82 ? 12.395 6.499 -20.668 1.00 85.69 82 ILE A N 1
ATOM 642 C CA . ILE A 1 82 ? 13.176 6.602 -21.894 1.00 85.69 82 ILE A CA 1
ATOM 643 C C . ILE A 1 82 ? 14.354 5.646 -21.769 1.00 85.69 82 ILE A C 1
ATOM 645 O O . ILE A 1 82 ? 15.184 5.795 -20.879 1.00 85.69 82 ILE A O 1
ATOM 649 N N . VAL A 1 83 ? 14.435 4.674 -22.673 1.00 87.81 83 VAL A N 1
ATOM 650 C CA . VAL A 1 83 ? 15.565 3.749 -22.760 1.00 87.81 83 VAL A CA 1
ATOM 651 C C . VAL A 1 83 ? 16.499 4.195 -23.873 1.00 87.81 83 VAL A C 1
ATOM 653 O O . VAL A 1 83 ? 16.085 4.311 -25.030 1.00 87.81 83 VAL A O 1
ATOM 656 N N . ASP A 1 84 ? 17.767 4.405 -23.526 1.00 89.38 84 ASP A N 1
ATOM 657 C CA . ASP A 1 84 ? 18.825 4.684 -24.490 1.00 89.38 84 ASP A CA 1
ATOM 658 C C . ASP A 1 84 ? 19.220 3.420 -25.270 1.00 89.38 84 ASP A C 1
ATOM 660 O O . ASP A 1 84 ? 19.333 2.310 -24.737 1.00 89.38 84 ASP A O 1
ATOM 664 N N . VAL A 1 85 ? 19.441 3.608 -26.566 1.00 90.81 85 VAL A N 1
ATOM 665 C CA . VAL A 1 85 ? 19.913 2.602 -27.507 1.00 90.81 85 VAL A CA 1
ATOM 666 C C . VAL A 1 85 ? 21.180 3.132 -28.143 1.00 90.81 85 VAL A C 1
ATOM 668 O O . VAL A 1 85 ? 21.149 4.016 -29.001 1.00 90.81 85 VAL A O 1
ATOM 671 N N . PHE A 1 86 ? 22.304 2.552 -27.750 1.00 92.38 86 PHE A N 1
ATOM 672 C CA . PHE A 1 86 ? 23.597 2.917 -28.295 1.00 92.38 86 PHE A CA 1
ATOM 673 C C . PHE A 1 86 ? 23.926 2.041 -29.501 1.00 92.38 86 PHE A C 1
ATOM 675 O O . PHE A 1 86 ? 23.879 0.814 -29.410 1.00 92.38 86 PHE A O 1
ATOM 682 N N . ALA A 1 87 ? 24.288 2.650 -30.629 1.00 92.25 87 ALA A N 1
ATOM 683 C CA . ALA A 1 87 ? 24.688 1.951 -31.844 1.00 92.25 87 ALA A CA 1
ATOM 684 C C . ALA A 1 87 ? 26.031 2.465 -32.372 1.00 92.25 87 ALA A C 1
ATOM 686 O O . ALA A 1 87 ? 26.207 3.660 -32.584 1.00 92.25 87 ALA A O 1
ATOM 687 N N . LYS A 1 88 ? 26.968 1.563 -32.671 1.00 93.88 88 LYS A N 1
ATOM 688 C CA . LYS A 1 88 ? 28.290 1.914 -33.223 1.00 93.88 88 LYS A CA 1
ATOM 689 C C . LYS A 1 88 ? 28.693 1.020 -34.385 1.00 93.88 88 LYS A C 1
ATOM 691 O O . LYS A 1 88 ? 28.270 -0.135 -34.466 1.00 93.88 88 LYS A O 1
ATOM 696 N N . THR A 1 89 ? 29.526 1.536 -35.280 1.00 91.56 89 THR A N 1
ATOM 697 C CA . THR A 1 89 ? 30.175 0.733 -36.320 1.00 91.56 89 THR A CA 1
ATOM 698 C C . THR A 1 89 ? 31.465 0.098 -35.794 1.00 91.56 89 THR A C 1
ATOM 700 O O . THR A 1 89 ? 31.977 0.448 -34.735 1.00 91.56 89 THR A O 1
ATOM 703 N N . GLU A 1 90 ? 32.022 -0.847 -36.550 1.00 85.69 90 GLU A N 1
ATOM 704 C CA . GLU A 1 90 ? 33.299 -1.501 -36.217 1.00 85.69 90 GLU A CA 1
ATOM 705 C C . GLU A 1 90 ? 34.526 -0.592 -36.467 1.00 85.69 90 GLU A C 1
ATOM 707 O O . GLU A 1 90 ? 35.662 -0.997 -36.216 1.00 85.69 90 GLU A O 1
ATOM 712 N N . LYS A 1 91 ? 34.338 0.637 -36.976 1.00 85.25 91 LYS A N 1
ATOM 713 C CA . LYS A 1 91 ? 35.451 1.546 -37.279 1.00 85.25 91 LYS A CA 1
ATOM 714 C C . LYS A 1 91 ? 36.080 2.103 -36.002 1.00 85.25 91 LYS A C 1
ATOM 716 O O . LYS A 1 91 ? 35.402 2.598 -35.107 1.00 85.25 91 LYS A O 1
ATOM 721 N N . ARG A 1 92 ? 37.413 2.086 -35.958 1.00 78.81 92 ARG A N 1
ATOM 722 C CA . ARG A 1 92 ? 38.198 2.669 -34.864 1.00 78.81 92 ARG A CA 1
ATOM 723 C C . ARG A 1 92 ? 37.991 4.191 -34.840 1.00 78.81 92 ARG A C 1
ATOM 725 O O . ARG A 1 92 ? 38.195 4.836 -35.864 1.00 78.81 92 ARG A O 1
ATOM 732 N N . GLY A 1 93 ? 37.591 4.735 -33.690 1.00 79.62 93 GLY A N 1
ATOM 733 C CA . GLY A 1 93 ? 37.281 6.162 -33.523 1.00 79.62 93 GLY A CA 1
ATOM 734 C C . GLY A 1 93 ? 35.845 6.564 -33.880 1.00 79.62 93 GLY A C 1
ATOM 735 O O . GLY A 1 93 ? 35.566 7.753 -33.949 1.00 79.62 93 GLY A O 1
ATOM 736 N N . ASP A 1 94 ? 34.942 5.609 -34.127 1.00 84.81 94 ASP A N 1
ATOM 737 C CA . ASP A 1 94 ? 33.510 5.902 -34.225 1.00 84.81 94 ASP A CA 1
ATOM 738 C C . ASP A 1 94 ? 32.939 6.208 -32.834 1.00 84.81 94 ASP A C 1
ATOM 740 O O . ASP A 1 94 ? 32.947 5.345 -31.953 1.00 84.81 94 ASP A O 1
ATOM 744 N N . GLU A 1 95 ? 32.449 7.433 -32.650 1.00 86.12 95 GLU A N 1
ATOM 745 C CA . GLU A 1 95 ? 31.807 7.886 -31.409 1.00 86.12 95 GLU A CA 1
ATOM 746 C C . GLU A 1 95 ? 30.442 7.212 -31.182 1.00 86.12 95 GLU A C 1
ATOM 748 O O . GLU A 1 95 ? 29.926 7.216 -30.067 1.00 86.12 95 GLU A O 1
ATOM 753 N N . GLY A 1 96 ? 29.886 6.556 -32.209 1.00 87.88 96 GLY A N 1
ATOM 754 C CA . GLY A 1 96 ? 28.585 5.905 -32.140 1.00 87.88 96 GLY A CA 1
ATOM 755 C C . GLY A 1 96 ? 27.427 6.898 -32.207 1.00 87.88 96 GLY A C 1
ATOM 756 O O . GLY A 1 96 ? 27.590 8.092 -32.446 1.00 87.88 96 GLY A O 1
ATOM 757 N N . VAL A 1 97 ? 26.216 6.374 -32.069 1.00 88.50 97 VAL A N 1
ATOM 758 C CA . VAL A 1 97 ? 24.971 7.133 -32.162 1.00 88.50 97 VAL A CA 1
ATOM 759 C C . VAL A 1 97 ? 24.030 6.653 -31.071 1.00 88.50 97 VAL A C 1
ATOM 761 O O . VAL A 1 97 ? 23.866 5.448 -30.881 1.00 88.50 97 VAL A O 1
ATOM 764 N N . HIS A 1 98 ? 23.386 7.599 -30.398 1.00 88.50 98 HIS A N 1
ATOM 765 C CA . HIS A 1 98 ? 22.329 7.331 -29.432 1.00 88.50 98 HIS A CA 1
ATOM 766 C C . HIS A 1 98 ? 20.955 7.474 -30.091 1.00 88.50 98 HIS A C 1
ATOM 768 O O . HIS A 1 98 ? 20.708 8.394 -30.879 1.00 88.50 98 HIS A O 1
ATOM 774 N N . ALA A 1 99 ? 20.055 6.557 -29.766 1.00 86.44 99 ALA A N 1
ATOM 775 C CA . ALA A 1 99 ? 18.634 6.638 -30.059 1.00 86.44 99 ALA A CA 1
ATOM 776 C C . ALA A 1 99 ? 17.844 6.355 -28.780 1.00 86.44 99 ALA A C 1
ATOM 778 O O . ALA A 1 99 ? 18.359 5.750 -27.854 1.00 86.44 99 ALA A O 1
ATOM 779 N N . ALA A 1 100 ? 16.586 6.776 -28.734 1.00 85.94 100 ALA A N 1
ATOM 780 C CA . ALA A 1 100 ? 15.747 6.634 -27.552 1.00 85.94 100 ALA A CA 1
ATOM 781 C C . ALA A 1 100 ? 14.477 5.846 -27.878 1.00 85.94 100 ALA A C 1
ATOM 783 O O . ALA A 1 100 ? 13.861 6.057 -28.930 1.00 85.94 100 ALA A O 1
ATOM 784 N N . ILE A 1 101 ? 14.074 4.970 -26.960 1.00 85.50 101 ILE A N 1
ATOM 785 C CA . ILE A 1 101 ? 12.778 4.292 -26.964 1.00 85.50 101 ILE A CA 1
ATOM 786 C C . ILE A 1 101 ? 11.969 4.812 -25.786 1.00 85.50 101 ILE A C 1
ATOM 788 O O . ILE A 1 101 ? 12.401 4.705 -24.644 1.00 85.50 101 ILE A O 1
ATOM 792 N N . ASN A 1 102 ? 10.777 5.332 -26.068 1.00 85.31 102 ASN A N 1
ATOM 793 C CA . ASN A 1 102 ? 9.826 5.699 -25.027 1.00 85.31 102 ASN A CA 1
ATOM 794 C C . ASN A 1 102 ? 9.022 4.462 -24.627 1.00 85.31 102 ASN A C 1
ATOM 796 O O . ASN A 1 102 ? 8.360 3.857 -25.473 1.00 85.31 102 ASN A O 1
ATOM 800 N N . ILE A 1 103 ? 9.051 4.113 -23.347 1.00 82.38 103 ILE A N 1
ATOM 801 C CA . ILE A 1 103 ? 8.233 3.055 -22.764 1.00 82.38 103 ILE A CA 1
ATOM 802 C C . ILE A 1 103 ? 7.128 3.720 -21.961 1.00 82.38 103 ILE A C 1
ATOM 804 O O . ILE A 1 103 ? 7.391 4.420 -20.986 1.00 82.38 103 ILE A O 1
ATOM 808 N N . ILE A 1 104 ? 5.885 3.514 -22.391 1.00 83.75 104 ILE A N 1
ATOM 809 C CA . ILE A 1 104 ? 4.707 4.036 -21.705 1.00 83.75 104 ILE A CA 1
ATOM 810 C C . ILE A 1 104 ? 3.858 2.849 -21.287 1.00 83.75 104 ILE A C 1
ATOM 812 O O . ILE A 1 104 ? 3.362 2.103 -22.130 1.00 83.75 104 ILE A O 1
ATOM 816 N N . CYS A 1 105 ? 3.690 2.663 -19.985 1.00 78.62 105 CYS A N 1
ATOM 817 C CA . CYS A 1 105 ? 2.903 1.561 -19.446 1.00 78.62 105 CYS A CA 1
ATOM 818 C C . CYS A 1 105 ? 2.023 2.043 -18.297 1.00 78.62 105 CYS A C 1
ATOM 820 O O . CYS A 1 105 ? 2.411 2.911 -17.517 1.00 78.62 105 CYS A O 1
ATOM 822 N N . THR A 1 106 ? 0.844 1.442 -18.182 1.00 81.62 106 THR A N 1
ATOM 823 C CA . THR A 1 106 ? -0.092 1.687 -17.085 1.00 81.62 106 THR A CA 1
ATOM 824 C C . THR A 1 106 ? -0.656 0.351 -16.632 1.00 81.62 106 THR A C 1
ATOM 826 O O . THR A 1 106 ? -1.174 -0.416 -17.443 1.00 81.62 106 THR A O 1
ATOM 829 N N . THR A 1 107 ? -0.550 0.079 -15.340 1.00 81.62 107 THR A N 1
ATOM 830 C CA . THR A 1 107 ? -1.113 -1.120 -14.695 1.00 81.62 107 THR A CA 1
ATOM 831 C C . THR A 1 107 ? -2.587 -0.915 -14.319 1.00 81.62 107 THR A C 1
ATOM 833 O O . THR A 1 107 ? -3.094 0.210 -14.313 1.00 81.62 107 THR A O 1
ATOM 836 N N . ASN A 1 108 ? -3.310 -1.990 -13.998 1.00 78.19 108 ASN A N 1
ATOM 837 C CA . ASN A 1 108 ? -4.602 -1.897 -13.309 1.00 78.19 108 ASN A CA 1
ATOM 838 C C . ASN A 1 108 ? -4.388 -1.367 -11.898 1.00 78.19 108 ASN A C 1
ATOM 840 O O . ASN A 1 108 ? -3.386 -1.633 -11.239 1.00 78.19 108 ASN A O 1
ATOM 844 N N . VAL A 1 109 ? -5.415 -0.673 -11.418 1.00 83.50 109 VAL A N 1
ATOM 845 C CA . VAL A 1 109 ? -5.509 -0.296 -10.015 1.00 83.50 109 VAL A CA 1
ATOM 846 C C . VAL A 1 109 ? -5.632 -1.556 -9.166 1.00 83.50 109 VAL A C 1
ATOM 848 O O . VAL A 1 109 ? -6.434 -2.442 -9.463 1.00 83.50 109 VAL A O 1
ATOM 851 N N . SER A 1 110 ? -4.840 -1.607 -8.103 1.00 86.12 110 SER A N 1
ATOM 852 C CA . SER A 1 110 ? -4.813 -2.693 -7.132 1.00 86.12 110 SER A CA 1
ATOM 853 C C . SER A 1 110 ? -4.532 -2.150 -5.730 1.00 86.12 110 SER A C 1
ATOM 855 O O . SER A 1 110 ? -4.257 -0.962 -5.553 1.00 86.12 110 SER A O 1
ATOM 857 N N . SER A 1 111 ? -4.562 -3.040 -4.742 1.00 88.38 111 SER A N 1
ATOM 858 C CA . SER A 1 111 ? -4.133 -2.772 -3.371 1.00 88.38 111 SER A CA 1
ATOM 859 C C . SER A 1 111 ? -2.610 -2.663 -3.217 1.00 88.38 111 SER A C 1
ATOM 861 O O . SER A 1 111 ? -2.156 -2.199 -2.174 1.00 88.38 111 SER A O 1
ATOM 863 N N . ARG A 1 112 ? -1.800 -3.026 -4.228 1.00 90.19 112 ARG A N 1
ATOM 864 C CA . ARG A 1 112 ? -0.363 -2.710 -4.219 1.00 90.19 112 ARG A CA 1
ATOM 865 C C . ARG A 1 112 ? -0.165 -1.291 -4.719 1.00 90.19 112 ARG A C 1
ATOM 867 O O . ARG A 1 112 ? -0.345 -1.017 -5.907 1.00 90.19 112 ARG A O 1
ATOM 874 N N . ILE A 1 113 ? 0.182 -0.392 -3.816 1.00 93.00 113 ILE A N 1
ATOM 875 C CA . ILE A 1 113 ? 0.314 1.040 -4.088 1.00 93.00 113 ILE A CA 1
ATOM 876 C C . ILE A 1 113 ? 1.781 1.427 -4.231 1.00 93.00 113 ILE A C 1
ATOM 878 O O . ILE A 1 113 ? 2.671 0.750 -3.720 1.00 93.00 113 ILE A O 1
ATOM 882 N N . ASP A 1 114 ? 2.028 2.512 -4.953 1.00 92.12 114 ASP A N 1
ATOM 883 C CA . ASP A 1 114 ? 3.362 3.078 -5.077 1.00 92.12 114 ASP A CA 1
ATOM 884 C C . ASP A 1 114 ? 3.751 3.832 -3.800 1.00 92.12 114 ASP A C 1
ATOM 886 O O . ASP A 1 114 ? 3.008 4.690 -3.319 1.00 92.12 114 ASP A O 1
ATOM 890 N N . TYR A 1 115 ? 4.935 3.523 -3.274 1.00 92.81 115 TYR A N 1
ATOM 891 C CA . TYR A 1 115 ? 5.538 4.230 -2.151 1.00 92.81 115 TYR A CA 1
ATOM 892 C C . TYR A 1 115 ? 5.669 5.737 -2.401 1.00 92.81 115 TYR A C 1
ATOM 894 O O . TYR A 1 115 ? 5.464 6.526 -1.483 1.00 92.81 115 TYR A O 1
ATOM 902 N N . GLU A 1 116 ? 5.973 6.158 -3.631 1.00 93.00 116 GLU A N 1
ATOM 903 C CA . GLU A 1 116 ? 6.149 7.581 -3.955 1.00 93.00 116 GLU A CA 1
ATOM 904 C C . GLU A 1 116 ? 4.835 8.376 -3.901 1.00 93.00 116 GLU A C 1
ATOM 906 O O . GLU A 1 116 ? 4.860 9.598 -3.769 1.00 93.00 116 GLU A O 1
ATOM 911 N N . GLU A 1 117 ? 3.680 7.703 -3.957 1.00 94.62 117 GLU A N 1
ATOM 912 C CA . GLU A 1 117 ? 2.365 8.336 -3.799 1.00 94.62 117 GLU A CA 1
ATOM 913 C C . GLU A 1 117 ? 1.960 8.527 -2.321 1.00 94.62 117 GLU A C 1
ATOM 915 O O . GLU A 1 117 ? 0.899 9.095 -2.038 1.00 94.62 117 GLU A O 1
ATOM 920 N N . LEU A 1 118 ? 2.767 8.034 -1.372 1.00 96.75 118 LEU A N 1
ATOM 921 C CA . LEU A 1 118 ? 2.524 8.158 0.063 1.00 96.75 118 LEU A CA 1
ATOM 922 C C . LEU A 1 118 ? 3.163 9.434 0.621 1.00 96.75 118 LEU A C 1
ATOM 924 O O . LEU A 1 118 ? 4.354 9.497 0.928 1.00 96.75 118 LEU A O 1
ATOM 928 N N . GLU A 1 119 ? 2.337 10.453 0.835 1.00 97.75 119 GLU A N 1
ATOM 929 C CA . GLU A 1 119 ? 2.745 11.699 1.479 1.00 97.75 119 GLU A CA 1
ATOM 930 C C . GLU A 1 119 ? 2.707 11.533 3.004 1.00 97.75 119 GLU A C 1
ATOM 932 O O . GLU A 1 119 ? 1.636 11.538 3.615 1.00 97.75 119 GLU A O 1
ATOM 937 N N . LYS A 1 120 ? 3.870 11.386 3.642 1.00 97.25 120 LYS A N 1
ATOM 938 C CA . LYS A 1 120 ? 3.990 11.271 5.106 1.00 97.25 120 LYS A CA 1
ATOM 939 C C . LYS A 1 120 ? 4.068 12.655 5.761 1.00 97.25 120 LYS A C 1
ATOM 941 O O . LYS A 1 120 ? 4.866 13.491 5.342 1.00 97.25 120 LYS A O 1
ATOM 946 N N . PHE A 1 121 ? 3.273 12.883 6.809 1.00 96.56 121 PHE A N 1
ATOM 947 C CA . PHE A 1 121 ? 3.330 14.091 7.638 1.00 96.56 121 PHE A CA 1
ATOM 948 C C . PHE A 1 121 ? 3.870 13.753 9.035 1.00 96.56 121 PHE A C 1
ATOM 950 O O . PHE A 1 121 ? 5.034 13.390 9.184 1.00 96.56 121 PHE A O 1
ATOM 957 N N . ASN A 1 122 ? 3.039 13.869 10.072 1.00 95.00 122 ASN A N 1
ATOM 958 C CA . ASN A 1 122 ? 3.457 13.727 11.459 1.00 95.00 122 ASN A CA 1
ATOM 959 C C . ASN A 1 122 ? 3.464 12.256 11.880 1.00 95.00 122 ASN A C 1
ATOM 961 O O . ASN A 1 122 ? 2.557 11.497 11.536 1.00 95.00 122 ASN A O 1
ATOM 965 N N . THR A 1 123 ? 4.427 11.874 12.712 1.00 96.44 123 THR A N 1
ATOM 966 C CA . THR A 1 123 ? 4.392 10.588 13.414 1.00 96.44 123 THR A CA 1
ATOM 967 C C . THR A 1 123 ? 3.266 10.590 14.449 1.00 96.44 123 THR A C 1
ATOM 969 O O . THR A 1 123 ? 3.176 11.499 15.274 1.00 96.44 123 THR A O 1
ATOM 972 N N . ILE A 1 124 ? 2.412 9.569 14.407 1.00 93.69 124 ILE A N 1
ATOM 973 C CA . ILE A 1 124 ? 1.308 9.337 15.353 1.00 93.69 124 ILE A CA 1
ATOM 974 C C . ILE A 1 124 ? 1.517 8.081 16.208 1.00 93.69 124 ILE A C 1
ATOM 976 O O . ILE A 1 124 ? 0.807 7.885 17.190 1.00 93.69 124 ILE A O 1
ATOM 980 N N . GLY A 1 125 ? 2.500 7.248 15.865 1.00 89.88 125 GLY A N 1
ATOM 981 C CA . GLY A 1 125 ? 2.908 6.097 16.659 1.00 89.88 125 GLY A CA 1
ATOM 982 C C . GLY A 1 125 ? 4.321 5.659 16.302 1.00 89.88 125 GLY A C 1
ATOM 983 O O . GLY A 1 125 ? 4.726 5.734 15.147 1.00 89.88 125 GLY A O 1
ATOM 984 N N . ASP A 1 126 ? 5.072 5.203 17.294 1.00 89.81 126 ASP A N 1
ATOM 985 C CA . ASP A 1 126 ? 6.415 4.660 17.117 1.00 89.81 126 ASP A CA 1
ATOM 986 C C . ASP A 1 126 ? 6.536 3.415 18.001 1.00 89.81 126 ASP A C 1
ATOM 988 O O . ASP A 1 126 ? 6.466 3.504 19.227 1.00 89.81 126 ASP A O 1
ATOM 992 N N . GLY A 1 127 ? 6.612 2.241 17.373 1.00 82.12 127 GLY A N 1
ATOM 993 C CA . GLY A 1 127 ? 6.562 0.957 18.062 1.00 82.12 127 GLY A CA 1
ATOM 994 C C . GLY A 1 127 ? 7.603 -0.036 17.557 1.00 82.12 127 GLY A C 1
ATOM 995 O O . GLY A 1 127 ? 8.434 0.265 16.696 1.00 82.12 127 GLY A O 1
ATOM 996 N N . ALA A 1 128 ? 7.545 -1.251 18.103 1.00 77.62 128 ALA A N 1
ATOM 997 C CA . ALA A 1 128 ? 8.423 -2.350 17.701 1.00 77.62 128 ALA A CA 1
ATOM 998 C C . ALA A 1 128 ? 8.203 -2.769 16.235 1.00 77.62 128 ALA A C 1
ATOM 1000 O O . ALA A 1 128 ? 9.158 -3.095 15.542 1.00 77.62 128 ALA A O 1
ATOM 1001 N N . TYR A 1 129 ? 6.957 -2.703 15.759 1.00 76.38 129 TYR A N 1
ATOM 1002 C CA . TYR A 1 129 ? 6.549 -3.166 14.427 1.00 76.38 129 TYR A CA 1
ATOM 1003 C C . TYR A 1 129 ? 6.707 -2.124 13.313 1.00 76.38 129 TYR A C 1
ATOM 1005 O O . TYR A 1 129 ? 6.408 -2.417 12.159 1.00 76.38 129 TYR A O 1
ATOM 1013 N N . GLY A 1 130 ? 7.105 -0.892 13.637 1.00 87.06 130 GLY A N 1
ATOM 1014 C CA . GLY A 1 130 ? 7.152 0.183 12.652 1.00 87.06 130 GLY A CA 1
ATOM 1015 C C . GLY A 1 130 ? 6.909 1.570 13.227 1.00 87.06 130 GLY A C 1
ATOM 1016 O O . GLY A 1 130 ? 6.684 1.744 14.429 1.00 87.06 130 GLY A O 1
ATOM 1017 N N . VAL A 1 131 ? 6.933 2.553 12.335 1.00 92.81 131 VAL A N 1
ATOM 1018 C CA . VAL A 1 131 ? 6.524 3.933 12.609 1.00 92.81 131 VAL A CA 1
ATOM 1019 C C . VAL A 1 131 ? 5.209 4.194 11.885 1.00 92.81 131 VAL A C 1
ATOM 1021 O O . VAL A 1 131 ? 5.060 3.862 10.713 1.00 92.81 131 VAL A O 1
ATOM 1024 N N . VAL A 1 132 ? 4.239 4.777 12.582 1.00 95.44 132 VAL A N 1
ATOM 1025 C CA . VAL A 1 132 ? 2.942 5.146 12.016 1.00 95.44 132 VAL A CA 1
ATOM 1026 C C . VAL A 1 132 ? 2.899 6.653 11.825 1.00 95.44 132 VAL A C 1
ATOM 1028 O O . VAL A 1 132 ? 3.069 7.415 12.777 1.00 95.44 132 VAL A O 1
ATOM 1031 N N . TYR A 1 133 ? 2.620 7.081 10.602 1.00 97.50 133 TYR A N 1
ATOM 1032 C CA . TYR A 1 133 ? 2.453 8.475 10.217 1.00 97.50 133 TYR A CA 1
ATOM 1033 C C . TYR A 1 133 ? 0.985 8.764 9.907 1.00 97.50 133 TYR A C 1
ATOM 1035 O O . TYR A 1 133 ? 0.289 7.922 9.341 1.00 97.50 133 TYR A O 1
ATOM 1043 N N . ILE A 1 134 ? 0.514 9.971 10.213 1.00 97.62 134 ILE A N 1
ATOM 1044 C CA . ILE A 1 134 ? -0.613 10.535 9.466 1.00 97.62 134 ILE A CA 1
ATOM 1045 C C . ILE A 1 134 ? -0.082 11.037 8.123 1.00 97.62 134 ILE A C 1
ATOM 1047 O O . ILE A 1 134 ? 0.998 11.627 8.056 1.00 97.62 134 ILE A O 1
ATOM 1051 N N . GLY A 1 135 ? -0.829 10.806 7.051 1.00 97.94 135 GLY A N 1
ATOM 1052 C CA . GLY A 1 135 ? -0.395 11.140 5.704 1.00 97.94 135 GLY A CA 1
ATOM 1053 C C . GLY A 1 135 ? -1.539 11.350 4.727 1.00 97.94 135 GLY A C 1
ATOM 1054 O O . GLY A 1 135 ? -2.714 11.403 5.108 1.00 97.94 135 GLY A O 1
ATOM 1055 N N . LYS A 1 136 ? -1.182 11.456 3.450 1.00 98.38 136 LYS A N 1
ATOM 1056 C CA . LYS A 1 136 ? -2.112 11.417 2.327 1.00 98.38 136 LYS A CA 1
ATOM 1057 C C . LYS A 1 136 ? -1.727 10.333 1.333 1.00 98.38 136 LYS A C 1
ATOM 1059 O O . LYS A 1 136 ? -0.555 10.091 1.074 1.00 98.38 136 LYS A O 1
ATOM 1064 N N . TYR A 1 137 ? -2.752 9.737 0.743 1.00 97.31 137 TYR A N 1
ATOM 1065 C CA . TYR A 1 137 ? -2.646 8.898 -0.439 1.00 97.31 137 TYR A CA 1
ATOM 1066 C C . TYR A 1 137 ? -3.686 9.378 -1.451 1.00 97.31 137 TYR A C 1
ATOM 1068 O O . TYR A 1 137 ? -4.882 9.408 -1.145 1.00 97.31 137 TYR A O 1
ATOM 1076 N N . ARG A 1 138 ? -3.235 9.835 -2.628 1.00 94.50 138 ARG A N 1
ATOM 1077 C CA . ARG A 1 138 ? -4.095 10.413 -3.686 1.00 94.50 138 ARG A CA 1
ATOM 1078 C C . ARG A 1 138 ? -5.098 11.451 -3.154 1.00 94.50 138 ARG A C 1
ATOM 1080 O O . ARG A 1 138 ? -6.280 11.440 -3.489 1.00 94.50 138 ARG A O 1
ATOM 1087 N N . GLY A 1 139 ? -4.626 12.325 -2.264 1.00 95.44 139 GLY A N 1
ATOM 1088 C CA . GLY A 1 139 ? -5.422 13.383 -1.632 1.00 95.44 139 GLY A CA 1
ATOM 1089 C C . GLY A 1 139 ? -6.281 12.957 -0.433 1.00 95.44 139 GLY A C 1
ATOM 1090 O O . GLY A 1 139 ? -6.742 13.831 0.302 1.00 95.44 139 GLY A O 1
ATOM 1091 N N . SER A 1 140 ? -6.460 11.658 -0.184 1.00 96.44 140 SER A N 1
ATOM 1092 C CA . SER A 1 140 ? -7.219 11.145 0.966 1.00 96.44 140 SER A CA 1
ATOM 1093 C C . SER A 1 140 ? -6.333 11.038 2.202 1.00 96.44 140 SER A C 1
ATOM 1095 O O . SER A 1 140 ? -5.199 10.580 2.097 1.00 96.44 140 SER A O 1
ATOM 1097 N N . VAL A 1 141 ? -6.836 11.442 3.371 1.00 97.81 141 VAL A N 1
ATOM 1098 C CA . VAL A 1 141 ? -6.099 11.327 4.642 1.00 97.81 141 VAL A CA 1
ATOM 1099 C C . VAL A 1 141 ? -6.045 9.866 5.082 1.00 97.81 141 VAL A C 1
ATOM 1101 O O . VAL A 1 141 ? -7.078 9.199 5.143 1.00 97.81 141 VAL A O 1
ATOM 1104 N N . VAL A 1 142 ? -4.845 9.390 5.411 1.00 98.31 142 VAL A N 1
ATOM 1105 C CA . VAL A 1 142 ? -4.565 7.986 5.741 1.00 98.31 142 VAL A CA 1
ATOM 1106 C C . VAL A 1 142 ? -3.627 7.864 6.942 1.00 98.31 142 VAL A C 1
ATOM 1108 O O . VAL A 1 142 ? -2.898 8.803 7.269 1.00 98.31 142 VAL A O 1
ATOM 1111 N N . ALA A 1 143 ? -3.643 6.701 7.591 1.00 98.00 143 ALA A N 1
ATOM 1112 C CA . ALA A 1 143 ? -2.567 6.271 8.478 1.00 98.00 143 ALA A CA 1
ATOM 1113 C C . ALA A 1 143 ? -1.595 5.390 7.681 1.00 98.00 143 ALA A C 1
ATOM 1115 O O . ALA A 1 143 ? -2.033 4.486 6.972 1.00 98.00 143 ALA A O 1
ATOM 1116 N N . ILE A 1 144 ? -0.295 5.666 7.779 1.00 97.81 144 ILE A N 1
ATOM 1117 C CA . ILE A 1 144 ? 0.770 4.983 7.037 1.00 97.81 144 ILE A CA 1
ATOM 1118 C C . ILE A 1 144 ? 1.685 4.308 8.053 1.00 97.81 144 ILE A C 1
ATOM 1120 O O . ILE A 1 144 ? 2.459 4.989 8.722 1.00 97.81 144 ILE A O 1
ATOM 1124 N N . LYS A 1 145 ? 1.590 2.984 8.186 1.00 94.94 145 LYS A N 1
ATOM 1125 C CA . LYS A 1 145 ? 2.499 2.165 9.001 1.00 94.94 145 LYS A CA 1
ATOM 1126 C C . LYS A 1 145 ? 3.673 1.748 8.123 1.00 94.94 145 LYS A C 1
ATOM 1128 O O . LYS A 1 145 ? 3.494 0.939 7.220 1.00 94.94 145 LYS A O 1
ATOM 1133 N N . GLU A 1 146 ? 4.843 2.315 8.372 1.00 92.75 146 GLU A N 1
ATOM 1134 C CA . GLU A 1 146 ? 6.103 1.965 7.715 1.00 92.75 146 GLU A CA 1
ATOM 1135 C C . GLU A 1 146 ? 6.868 0.965 8.581 1.00 92.75 146 GLU A C 1
ATOM 1137 O O . GLU A 1 146 ? 7.104 1.213 9.769 1.00 92.75 146 GLU A O 1
ATOM 1142 N N . SER A 1 147 ? 7.234 -0.177 7.999 1.00 88.06 147 SER A N 1
ATOM 1143 C CA . SER A 1 147 ? 8.020 -1.188 8.701 1.00 88.06 147 SER A CA 1
ATOM 1144 C C . SER A 1 147 ? 9.439 -0.678 8.954 1.00 88.06 147 SER A C 1
ATOM 1146 O O . SER A 1 147 ? 10.051 -0.044 8.098 1.00 88.06 147 SER A O 1
ATOM 1148 N N . LYS A 1 148 ? 9.980 -0.972 10.140 1.00 78.56 148 LYS A N 1
ATOM 1149 C CA . LYS A 1 148 ? 11.389 -0.702 10.482 1.00 78.56 148 LYS A CA 1
ATOM 1150 C C . LYS A 1 148 ? 12.341 -1.797 9.995 1.00 78.56 148 LYS A C 1
ATOM 1152 O O . LYS A 1 148 ? 13.553 -1.661 10.152 1.00 78.56 148 LYS A O 1
ATOM 1157 N N . LEU A 1 149 ? 11.799 -2.897 9.482 1.00 65.62 149 LEU A N 1
ATOM 1158 C CA . LEU A 1 149 ? 12.564 -4.067 9.078 1.00 65.62 149 LEU A CA 1
ATOM 1159 C C . LEU A 1 149 ? 13.101 -3.815 7.666 1.00 65.62 149 LEU A C 1
ATOM 1161 O O . LEU A 1 149 ? 12.351 -3.798 6.695 1.00 65.62 149 LEU A O 1
ATOM 1165 N N . PHE A 1 150 ? 14.404 -3.550 7.585 1.00 58.56 150 PHE A N 1
ATOM 1166 C CA . PHE A 1 150 ? 15.152 -3.341 6.340 1.00 58.56 150 PHE A CA 1
ATOM 1167 C C . PHE A 1 150 ? 16.085 -4.532 6.035 1.00 58.56 150 PHE A C 1
ATOM 1169 O O . PHE A 1 150 ? 17.105 -4.351 5.374 1.00 58.56 150 PHE A O 1
ATOM 1176 N N . SER A 1 151 ? 15.802 -5.733 6.558 1.00 47.12 151 SER A N 1
ATOM 1177 C CA . SER A 1 151 ? 16.751 -6.857 6.531 1.00 47.12 151 SER A CA 1
ATOM 1178 C C . SER A 1 151 ? 16.110 -8.217 6.226 1.00 47.12 151 SER A C 1
ATOM 1180 O O . SER A 1 151 ? 15.285 -8.691 6.993 1.00 47.12 151 SER A O 1
ATOM 1182 N N . ASP A 1 152 ? 16.579 -8.817 5.127 1.00 47.44 152 ASP A N 1
ATOM 1183 C CA . ASP A 1 152 ? 16.564 -10.225 4.696 1.00 47.44 152 ASP A CA 1
ATOM 1184 C C . ASP A 1 152 ? 15.321 -11.113 4.957 1.00 47.44 152 ASP A C 1
ATOM 1186 O O . ASP A 1 152 ? 15.147 -11.703 6.021 1.00 47.44 152 ASP A O 1
ATOM 1190 N N . GLY A 1 153 ? 14.574 -11.375 3.875 1.00 53.31 153 GLY A N 1
ATOM 1191 C CA . GLY A 1 153 ? 13.957 -12.670 3.539 1.00 53.31 153 GLY A CA 1
ATOM 1192 C C . GLY A 1 153 ? 12.703 -13.094 4.311 1.00 53.31 153 GLY A C 1
ATOM 1193 O O . GLY A 1 153 ? 11.643 -13.254 3.707 1.00 53.31 153 GLY A O 1
ATOM 1194 N N . ASP A 1 154 ? 12.816 -13.309 5.622 1.00 51.22 154 ASP A N 1
ATOM 1195 C CA . ASP A 1 154 ? 11.725 -13.850 6.452 1.00 51.22 154 ASP A CA 1
ATOM 1196 C C . ASP A 1 154 ? 10.710 -12.760 6.846 1.00 51.22 154 ASP A C 1
ATOM 1198 O O . ASP A 1 154 ? 9.498 -13.006 6.901 1.00 51.22 154 ASP A O 1
ATOM 1202 N N . ASP A 1 155 ? 11.187 -11.530 7.061 1.00 58.22 155 ASP A N 1
ATOM 1203 C CA . ASP A 1 155 ? 10.344 -10.386 7.421 1.00 58.22 155 ASP A CA 1
ATOM 1204 C C . ASP A 1 155 ? 9.438 -9.958 6.252 1.00 58.22 155 ASP A C 1
ATOM 1206 O O . ASP A 1 155 ? 8.268 -9.622 6.474 1.00 58.22 155 ASP A O 1
ATOM 1210 N N . ASP A 1 156 ? 9.919 -10.098 5.011 1.00 66.56 156 ASP A N 1
ATOM 1211 C CA . ASP A 1 156 ? 9.151 -9.853 3.784 1.00 66.56 156 ASP A CA 1
ATOM 1212 C C . ASP A 1 156 ? 7.928 -10.779 3.696 1.00 66.56 156 ASP A C 1
ATOM 1214 O O . ASP A 1 156 ? 6.823 -10.337 3.375 1.00 66.56 156 ASP A O 1
ATOM 1218 N N . GLU A 1 157 ? 8.088 -12.069 4.018 1.00 75.56 157 GLU A N 1
ATOM 1219 C CA . GLU A 1 157 ? 6.991 -13.038 3.929 1.00 75.56 157 GLU A CA 1
ATOM 1220 C C . GLU A 1 157 ? 5.919 -12.779 4.998 1.00 75.56 157 GLU A C 1
ATOM 1222 O O . GLU A 1 157 ? 4.720 -12.914 4.737 1.00 75.56 157 GLU A O 1
ATOM 1227 N N . SER A 1 158 ? 6.334 -12.386 6.207 1.00 76.75 158 SER A N 1
ATOM 1228 C CA . SER A 1 158 ? 5.409 -12.048 7.294 1.00 76.75 158 SER A CA 1
ATOM 1229 C C . SER A 1 158 ? 4.576 -10.802 6.971 1.00 76.75 158 SER A C 1
ATOM 1231 O O . SER A 1 158 ? 3.356 -10.810 7.158 1.00 76.75 158 SER A O 1
ATOM 1233 N N . PHE A 1 159 ? 5.208 -9.779 6.388 1.00 82.88 159 PHE A N 1
ATOM 1234 C CA . PHE A 1 159 ? 4.544 -8.554 5.960 1.00 82.88 159 PHE A CA 1
ATOM 1235 C C . PHE A 1 159 ? 3.584 -8.811 4.796 1.00 82.88 159 PHE A C 1
ATOM 1237 O O . PHE A 1 159 ? 2.439 -8.363 4.825 1.00 82.88 159 PHE A O 1
ATOM 1244 N N . VAL A 1 160 ? 4.004 -9.589 3.793 1.00 82.94 160 VAL A N 1
ATOM 1245 C CA . VAL A 1 160 ? 3.133 -9.982 2.674 1.00 82.94 160 VAL A CA 1
ATOM 1246 C C . VAL A 1 160 ? 1.907 -10.745 3.179 1.00 82.94 160 VAL A C 1
ATOM 1248 O O . VAL A 1 160 ? 0.796 -10.470 2.731 1.00 82.94 160 VAL A O 1
ATOM 1251 N N . LYS A 1 161 ? 2.065 -11.636 4.167 1.00 81.81 161 LYS A N 1
ATOM 1252 C CA . LYS A 1 161 ? 0.932 -12.329 4.806 1.00 81.81 161 LYS A CA 1
ATOM 1253 C C . LYS A 1 161 ? -0.013 -11.366 5.534 1.00 81.81 161 LYS A C 1
ATOM 1255 O O . LYS A 1 161 ? -1.225 -11.559 5.447 1.00 81.81 161 LYS A O 1
ATOM 1260 N N . GLU A 1 162 ? 0.504 -10.353 6.237 1.00 86.88 162 GLU A N 1
ATOM 1261 C CA . GLU A 1 162 ? -0.320 -9.306 6.872 1.00 86.88 162 GLU A CA 1
ATOM 1262 C C . GLU A 1 162 ? -1.125 -8.535 5.815 1.00 86.88 162 GLU A C 1
ATOM 1264 O O . GLU A 1 162 ? -2.344 -8.406 5.938 1.00 86.88 162 GLU A O 1
ATOM 1269 N N . VAL A 1 163 ? -0.470 -8.105 4.733 1.00 88.88 163 VAL A N 1
ATOM 1270 C CA . VAL A 1 163 ? -1.105 -7.404 3.607 1.00 88.88 163 VAL A CA 1
ATOM 1271 C C . VAL A 1 163 ? -2.194 -8.261 2.957 1.00 88.88 163 VAL A C 1
ATOM 1273 O O . VAL A 1 163 ? -3.322 -7.796 2.798 1.00 88.88 163 VAL A O 1
ATOM 1276 N N . ASP A 1 164 ? -1.898 -9.522 2.638 1.00 86.62 164 ASP A N 1
ATOM 1277 C CA . ASP A 1 164 ? -2.844 -10.450 2.008 1.00 86.62 164 ASP A CA 1
ATOM 1278 C C . ASP A 1 164 ? -4.059 -10.747 2.899 1.00 86.62 164 ASP A C 1
ATOM 1280 O O . ASP A 1 164 ? -5.158 -11.007 2.398 1.00 86.62 164 ASP A O 1
ATOM 1284 N N . LEU A 1 165 ? -3.871 -10.744 4.222 1.00 88.00 165 LEU A N 1
ATOM 1285 C CA . LEU A 1 165 ? -4.957 -10.885 5.186 1.00 88.00 165 LEU A CA 1
ATOM 1286 C C . LEU A 1 165 ? -5.837 -9.630 5.186 1.00 88.00 165 LEU A C 1
ATOM 1288 O O . LEU A 1 165 ? -7.057 -9.736 5.058 1.00 88.00 165 LEU A O 1
ATOM 1292 N N . MET A 1 166 ? -5.225 -8.448 5.291 1.00 91.38 166 MET A N 1
ATOM 1293 C CA . MET A 1 166 ? -5.928 -7.162 5.302 1.00 91.38 166 MET A CA 1
ATOM 1294 C C . MET A 1 166 ? -6.696 -6.898 4.007 1.00 91.38 166 MET A C 1
ATOM 1296 O O . MET A 1 166 ? -7.819 -6.388 4.049 1.00 91.38 166 MET A O 1
ATOM 1300 N N . ASP A 1 167 ? -6.156 -7.304 2.859 1.00 88.81 167 ASP A N 1
ATOM 1301 C CA . ASP A 1 167 ? -6.812 -7.074 1.574 1.00 88.81 167 ASP A CA 1
ATOM 1302 C C . ASP A 1 167 ? -8.131 -7.847 1.422 1.00 88.81 167 ASP A C 1
ATOM 1304 O O . ASP A 1 167 ? -9.049 -7.395 0.738 1.00 88.81 167 ASP A O 1
ATOM 1308 N N . LYS A 1 168 ? -8.285 -8.966 2.136 1.00 87.12 168 LYS A N 1
ATOM 1309 C CA . LYS A 1 168 ? -9.495 -9.803 2.100 1.00 87.12 168 LYS A CA 1
ATOM 1310 C C . LYS A 1 168 ? -10.586 -9.343 3.068 1.00 87.12 168 LYS A C 1
ATOM 1312 O O . LYS A 1 168 ? -11.728 -9.781 2.948 1.00 87.12 168 LYS A O 1
ATOM 1317 N N . MET A 1 169 ? -10.265 -8.472 4.025 1.00 90.44 169 MET A N 1
ATOM 1318 C CA . MET A 1 169 ? -11.207 -8.058 5.064 1.00 90.44 169 MET A CA 1
ATOM 1319 C C . MET A 1 169 ? -11.982 -6.810 4.649 1.00 90.44 169 MET A C 1
ATOM 1321 O O . MET A 1 169 ? -11.408 -5.750 4.400 1.00 90.44 169 MET A O 1
ATOM 1325 N N . ARG A 1 170 ? -13.313 -6.915 4.613 1.00 93.31 170 ARG A N 1
ATOM 1326 C CA . ARG A 1 170 ? -14.221 -5.778 4.416 1.00 93.31 170 ARG A CA 1
ATOM 1327 C C . ARG A 1 170 ? -15.335 -5.856 5.455 1.00 93.31 170 ARG A C 1
ATOM 1329 O O . ARG A 1 170 ? -16.302 -6.589 5.285 1.00 93.31 170 ARG A O 1
ATOM 1336 N N . CYS A 1 171 ? -15.171 -5.113 6.546 1.00 96.75 171 CYS A N 1
ATOM 1337 C CA . CYS A 1 171 ? -16.102 -5.086 7.671 1.00 96.75 171 CYS A CA 1
ATOM 1338 C C . CYS A 1 171 ? -16.140 -3.673 8.279 1.00 96.75 171 CYS A C 1
ATOM 1340 O O . CYS A 1 171 ? -15.074 -3.103 8.507 1.00 96.75 171 CYS A O 1
ATOM 1342 N N . PRO A 1 172 ? -17.322 -3.100 8.589 1.00 97.69 172 PRO A N 1
ATOM 1343 C CA . PRO A 1 172 ? -17.424 -1.778 9.216 1.00 97.69 172 PRO A CA 1
ATOM 1344 C C . PRO A 1 172 ? -16.702 -1.657 10.564 1.00 97.69 172 PRO A C 1
ATOM 1346 O O . PRO A 1 172 ? -16.361 -0.550 10.964 1.00 97.69 172 PRO A O 1
ATOM 1349 N N . TYR A 1 173 ? -16.471 -2.780 11.247 1.00 98.38 173 TYR A N 1
ATOM 1350 C CA . TYR A 1 173 ? -15.863 -2.863 12.578 1.00 98.38 173 TYR A CA 1
ATOM 1351 C C . TYR A 1 173 ? -14.364 -3.201 12.544 1.00 98.38 173 TYR A C 1
ATOM 1353 O O . TYR A 1 173 ? -13.751 -3.426 13.587 1.00 98.38 173 TYR A O 1
ATOM 1361 N N . ILE A 1 174 ? -13.762 -3.237 11.353 1.00 98.00 174 ILE A N 1
ATOM 1362 C CA . ILE A 1 174 ? -12.327 -3.435 11.128 1.00 98.00 174 ILE A CA 1
ATOM 1363 C C . ILE A 1 174 ? -11.779 -2.205 10.414 1.00 98.00 174 ILE A C 1
ATOM 1365 O O . ILE A 1 174 ? -12.455 -1.625 9.563 1.00 98.00 174 ILE A O 1
ATOM 1369 N N . ILE A 1 175 ? -10.564 -1.789 10.771 1.00 97.56 175 ILE A N 1
ATOM 1370 C CA . ILE A 1 175 ? -9.900 -0.661 10.126 1.00 97.56 175 ILE A CA 1
ATOM 1371 C C . ILE A 1 175 ? -9.772 -0.921 8.620 1.00 97.56 175 ILE A C 1
ATOM 1373 O O . ILE A 1 175 ? -9.287 -1.964 8.181 1.00 97.56 175 ILE A O 1
ATOM 1377 N N . ASN A 1 176 ? -10.249 0.020 7.814 1.00 96.44 176 ASN A N 1
ATOM 1378 C CA . ASN A 1 176 ? -10.314 -0.145 6.375 1.00 96.44 176 ASN A CA 1
ATOM 1379 C C . ASN A 1 176 ? -8.909 -0.079 5.773 1.00 96.44 176 ASN A C 1
ATOM 1381 O O . ASN A 1 176 ? -8.256 0.969 5.793 1.00 96.44 176 ASN A O 1
ATOM 1385 N N . PHE A 1 177 ? -8.475 -1.203 5.214 1.00 96.62 177 PHE A N 1
ATOM 1386 C CA . PHE A 1 177 ? -7.262 -1.301 4.419 1.00 96.62 177 PHE A CA 1
ATOM 1387 C C . PHE A 1 177 ? -7.439 -0.559 3.090 1.00 96.62 177 PHE A C 1
ATOM 1389 O O . PHE A 1 177 ? -8.442 -0.736 2.398 1.00 96.62 177 PHE A O 1
ATOM 1396 N N . ILE A 1 178 ? -6.473 0.293 2.750 1.00 96.56 178 ILE A N 1
ATOM 1397 C CA . ILE A 1 178 ? -6.474 1.071 1.503 1.00 96.56 178 ILE A CA 1
ATOM 1398 C C . ILE A 1 178 ? -5.502 0.455 0.500 1.00 96.56 178 ILE A C 1
ATOM 1400 O O . ILE A 1 178 ? -5.830 0.331 -0.678 1.00 96.56 178 ILE A O 1
ATOM 1404 N N . GLY A 1 179 ? -4.320 0.062 0.966 1.00 95.31 179 GLY A N 1
ATOM 1405 C CA . GLY A 1 179 ? -3.304 -0.571 0.141 1.00 95.31 179 GLY A CA 1
ATOM 1406 C C . GLY A 1 179 ? -1.979 -0.709 0.876 1.00 95.31 179 GLY A C 1
ATOM 1407 O O . GLY A 1 179 ? -1.824 -0.230 1.999 1.00 95.31 179 GLY A O 1
ATOM 1408 N N . ALA A 1 180 ? -1.012 -1.353 0.234 1.00 94.31 180 ALA A N 1
ATOM 1409 C CA . ALA A 1 180 ? 0.335 -1.510 0.753 1.00 94.31 180 ALA A CA 1
ATOM 1410 C C . ALA A 1 180 ? 1.396 -1.303 -0.331 1.00 94.31 180 ALA A C 1
ATOM 1412 O O . ALA A 1 180 ? 1.230 -1.735 -1.472 1.00 94.31 180 ALA A O 1
ATOM 1413 N N . SER A 1 181 ? 2.492 -0.649 0.038 1.00 92.25 181 SER A N 1
ATOM 1414 C CA . SER A 1 181 ? 3.729 -0.674 -0.734 1.00 92.25 181 SER A CA 1
ATOM 1415 C C . SER A 1 181 ? 4.489 -1.938 -0.365 1.00 92.25 181 SER A C 1
ATOM 1417 O O . SER A 1 181 ? 4.796 -2.149 0.808 1.00 92.25 181 SER A O 1
ATOM 1419 N N . VAL A 1 182 ? 4.775 -2.761 -1.371 1.00 87.12 182 VAL A N 1
ATOM 1420 C CA . VAL A 1 182 ? 5.560 -3.996 -1.256 1.00 87.12 182 VAL A CA 1
ATOM 1421 C C . VAL A 1 182 ? 6.594 -3.991 -2.381 1.00 87.12 182 VAL A C 1
ATOM 1423 O O . VAL A 1 182 ? 6.479 -4.709 -3.374 1.00 87.12 182 VAL A O 1
ATOM 1426 N N . THR A 1 183 ? 7.566 -3.092 -2.271 1.00 84.81 183 THR A N 1
ATOM 1427 C CA . THR A 1 183 ? 8.656 -2.929 -3.245 1.00 84.81 183 THR A CA 1
ATOM 1428 C C . THR A 1 183 ? 9.998 -2.920 -2.514 1.00 84.81 183 THR A C 1
ATOM 1430 O O . THR A 1 183 ? 10.001 -2.662 -1.308 1.00 84.81 183 THR A O 1
ATOM 1433 N N . PRO A 1 184 ? 11.135 -3.174 -3.189 1.00 82.62 184 PRO A N 1
ATOM 1434 C CA . PRO A 1 184 ? 12.442 -3.216 -2.535 1.00 82.62 184 PRO A CA 1
ATOM 1435 C C . PRO A 1 184 ? 12.678 -1.995 -1.637 1.00 82.62 184 PRO A C 1
ATOM 1437 O O . PRO A 1 184 ? 12.545 -0.864 -2.095 1.00 82.62 184 PRO A O 1
ATOM 1440 N N . ASN A 1 185 ? 13.019 -2.237 -0.367 1.00 82.88 185 ASN A N 1
ATOM 1441 C CA . ASN A 1 185 ? 13.245 -1.227 0.682 1.00 82.88 185 ASN A CA 1
ATOM 1442 C C . ASN A 1 185 ? 12.033 -0.353 1.070 1.00 82.88 185 ASN A C 1
ATOM 1444 O O . ASN A 1 185 ? 12.195 0.603 1.829 1.00 82.88 185 ASN A O 1
ATOM 1448 N N . HIS A 1 186 ? 10.828 -0.663 0.589 1.00 87.94 186 HIS A N 1
ATOM 1449 C CA . HIS A 1 186 ? 9.628 0.139 0.829 1.00 87.94 186 HIS A CA 1
ATOM 1450 C C . HIS A 1 186 ? 8.438 -0.745 1.214 1.00 87.94 186 HIS A C 1
ATOM 1452 O O . HIS A 1 186 ? 7.650 -1.167 0.358 1.00 87.94 186 HIS A O 1
ATOM 1458 N N . PHE A 1 187 ? 8.297 -0.964 2.522 1.00 89.69 187 PHE A N 1
ATOM 1459 C CA . PHE A 1 187 ? 7.232 -1.754 3.137 1.00 89.69 187 PHE A CA 1
ATOM 1460 C C . PHE A 1 187 ? 6.340 -0.862 3.993 1.00 89.69 187 PHE A C 1
ATOM 1462 O O . PHE A 1 187 ? 6.685 -0.508 5.124 1.00 89.69 187 PHE A O 1
ATOM 1469 N N . SER A 1 188 ? 5.182 -0.503 3.441 1.00 94.12 188 SER A N 1
ATOM 1470 C CA . SER A 1 188 ? 4.237 0.396 4.105 1.00 94.12 188 SER A CA 1
ATOM 1471 C C . SER A 1 188 ? 2.803 -0.076 3.929 1.00 94.12 188 SER A C 1
ATOM 1473 O O . SER A 1 188 ? 2.419 -0.462 2.831 1.00 94.12 188 SER A O 1
ATOM 1475 N N . ILE A 1 189 ? 1.995 0.005 4.983 1.00 95.38 189 ILE A N 1
ATOM 1476 C CA . ILE A 1 189 ? 0.551 -0.256 4.951 1.00 95.38 189 ILE A CA 1
ATOM 1477 C C . ILE A 1 189 ? -0.185 1.070 5.114 1.00 95.38 189 ILE A C 1
ATOM 1479 O O . ILE A 1 189 ? 0.061 1.804 6.072 1.00 95.38 189 ILE A O 1
ATOM 1483 N N . ALA A 1 190 ? -1.107 1.361 4.200 1.00 97.81 190 ALA A N 1
ATOM 1484 C CA . ALA A 1 190 ? -2.021 2.489 4.283 1.00 97.81 190 ALA A CA 1
ATOM 1485 C C . ALA A 1 190 ? -3.420 2.016 4.706 1.00 97.81 190 ALA A C 1
ATOM 1487 O O . ALA A 1 190 ? -4.018 1.134 4.080 1.00 97.81 190 ALA A O 1
ATOM 1488 N N . THR A 1 191 ? -3.973 2.641 5.744 1.00 97.88 191 THR A N 1
ATOM 1489 C CA . THR A 1 191 ? -5.352 2.425 6.207 1.00 97.88 191 THR A CA 1
ATOM 1490 C C . THR A 1 191 ? -6.104 3.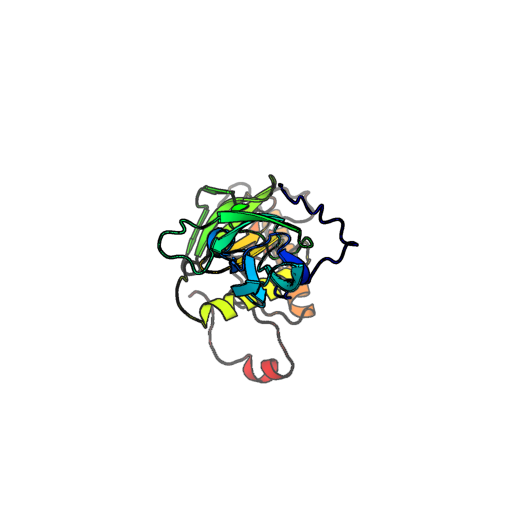743 6.320 1.00 97.88 191 THR A C 1
ATOM 1492 O O . THR A 1 191 ? -5.514 4.826 6.275 1.00 97.88 191 THR A O 1
ATOM 1495 N N . GLU A 1 192 ? -7.420 3.672 6.523 1.00 97.31 192 GLU A N 1
ATOM 1496 C CA . GLU A 1 192 ? -8.165 4.851 6.968 1.00 97.31 192 GLU A CA 1
ATOM 1497 C C . GLU A 1 192 ? -7.555 5.424 8.260 1.00 97.31 192 GLU A C 1
ATOM 1499 O O . GLU A 1 192 ? -7.010 4.696 9.098 1.00 97.31 192 GLU A O 1
ATOM 1504 N N . TYR A 1 193 ? -7.650 6.742 8.418 1.00 97.38 193 TYR A N 1
ATOM 1505 C CA . TYR A 1 193 ? -7.167 7.428 9.607 1.00 97.38 193 TYR A CA 1
ATOM 1506 C C . TYR A 1 193 ? -8.272 7.558 10.665 1.00 97.38 193 TYR A C 1
ATOM 1508 O O . TYR A 1 193 ? -9.265 8.263 10.470 1.00 97.38 193 TYR A O 1
ATOM 1516 N N . ALA A 1 194 ? -8.073 6.925 11.823 1.00 96.56 194 ALA A N 1
ATOM 1517 C CA . ALA A 1 194 ? -8.944 7.064 12.986 1.00 96.56 194 ALA A CA 1
ATOM 1518 C C . ALA A 1 194 ? -8.530 8.278 13.836 1.00 96.56 194 ALA A C 1
ATOM 1520 O O . ALA A 1 194 ? -7.631 8.207 14.674 1.00 96.56 194 ALA A O 1
ATOM 1521 N N . LYS A 1 195 ? -9.200 9.413 13.615 1.00 94.00 195 LYS A N 1
ATOM 1522 C CA . LYS A 1 195 ? -8.809 10.725 14.168 1.00 94.00 195 LYS A CA 1
ATOM 1523 C C . LYS A 1 195 ? -8.766 10.834 15.697 1.00 94.00 195 LYS A C 1
ATOM 1525 O O . LYS A 1 195 ? -8.138 11.758 16.201 1.00 94.00 195 LYS A O 1
ATOM 1530 N N . TYR A 1 196 ? -9.443 9.947 16.429 1.00 95.06 196 TYR A N 1
ATOM 1531 C CA . TYR A 1 196 ? -9.435 9.959 17.897 1.00 95.06 196 TYR A CA 1
ATOM 1532 C C . TYR A 1 196 ? -8.359 9.043 18.497 1.00 95.06 196 TYR A C 1
ATOM 1534 O O . TYR A 1 196 ? -8.197 9.017 19.712 1.00 95.06 196 TYR A O 1
ATOM 1542 N N . GLY A 1 197 ? -7.598 8.324 17.667 1.00 95.00 197 GLY A N 1
ATOM 1543 C CA . GLY A 1 197 ? -6.571 7.396 18.133 1.00 95.00 197 GLY A CA 1
ATOM 1544 C C . GLY A 1 197 ? -7.162 6.126 18.744 1.00 95.00 197 GLY A C 1
ATOM 1545 O O . GLY A 1 197 ? -8.247 5.686 18.361 1.00 95.00 197 GLY A O 1
ATOM 1546 N N . SER A 1 198 ? -6.423 5.508 19.665 1.00 96.19 198 SER A N 1
ATOM 1547 C CA . SER A 1 198 ? -6.801 4.233 20.278 1.00 96.19 198 SER A CA 1
ATOM 1548 C C . SER A 1 198 ? -7.721 4.401 21.488 1.00 96.19 198 SER A C 1
ATOM 1550 O O . SER A 1 198 ? -7.746 5.441 22.152 1.00 96.19 198 SER A O 1
ATOM 1552 N N . LEU A 1 199 ? -8.448 3.338 21.828 1.00 97.12 199 LEU A N 1
ATOM 1553 C CA . LEU A 1 199 ? -9.297 3.268 23.013 1.00 97.12 199 LEU A CA 1
ATOM 1554 C C . LEU A 1 199 ? -8.495 3.544 24.287 1.00 97.12 199 LEU A C 1
ATOM 1556 O O . LEU A 1 199 ? -9.002 4.208 25.185 1.00 97.12 199 LEU A O 1
ATOM 1560 N N . LYS A 1 200 ? -7.234 3.104 24.357 1.00 95.19 200 LYS A N 1
ATOM 1561 C CA . LYS A 1 200 ? -6.341 3.411 25.485 1.00 95.19 200 LYS A CA 1
ATOM 1562 C C . LYS A 1 200 ? -6.218 4.913 25.745 1.00 95.19 200 LYS A C 1
ATOM 1564 O O . LYS A 1 200 ? -6.258 5.335 26.897 1.00 95.19 200 LYS A O 1
ATOM 1569 N N . SER A 1 201 ? -6.071 5.707 24.687 1.00 92.31 201 SER A N 1
ATOM 1570 C CA . SER A 1 201 ? -5.969 7.165 24.786 1.00 92.31 201 SER A CA 1
ATOM 1571 C C . SER A 1 201 ? -7.327 7.818 25.042 1.00 92.31 201 SER A C 1
ATOM 1573 O O . SER A 1 201 ? -7.414 8.775 25.803 1.00 92.31 201 SER A O 1
ATOM 1575 N N . VAL A 1 202 ? -8.391 7.294 24.432 1.00 93.94 202 VAL A N 1
ATOM 1576 C CA . VAL A 1 202 ? -9.741 7.872 24.511 1.00 93.94 202 VAL A CA 1
ATOM 1577 C C . VAL A 1 202 ? -10.449 7.564 25.830 1.00 93.94 202 VAL A C 1
ATOM 1579 O O . VAL A 1 202 ? -11.297 8.339 26.256 1.00 93.94 202 VAL A O 1
ATOM 1582 N N . TYR A 1 203 ? -10.109 6.470 26.512 1.00 91.19 203 TYR A N 1
ATOM 1583 C CA . TYR A 1 203 ? -10.785 6.059 27.748 1.00 91.19 203 TYR A CA 1
ATOM 1584 C C . TYR A 1 203 ? -10.696 7.102 28.878 1.00 91.19 203 TYR A C 1
ATOM 1586 O O . TYR A 1 203 ? -11.565 7.152 29.744 1.00 91.19 203 TYR A O 1
ATOM 1594 N N . ILE A 1 204 ? -9.663 7.950 28.865 1.00 91.38 204 ILE A N 1
ATOM 1595 C CA . ILE A 1 204 ? -9.476 9.042 29.834 1.00 91.38 204 ILE A CA 1
ATOM 1596 C C . ILE A 1 204 ? -10.095 10.377 29.379 1.00 91.38 204 ILE A C 1
ATOM 1598 O O . ILE A 1 204 ? -10.021 11.363 30.111 1.00 91.38 204 ILE A O 1
ATOM 1602 N N . ASP A 1 205 ? -10.679 10.438 28.177 1.00 89.75 205 ASP A N 1
ATOM 1603 C CA . ASP A 1 205 ? -11.340 11.637 27.661 1.00 89.75 205 ASP A CA 1
ATOM 1604 C C . ASP A 1 205 ? -12.635 11.905 28.457 1.00 89.75 205 ASP A C 1
ATOM 1606 O O . ASP A 1 205 ? -13.444 10.991 28.629 1.00 89.75 205 ASP A O 1
ATOM 1610 N N . PRO A 1 206 ? -12.905 13.145 28.909 1.00 89.44 206 PRO A N 1
ATOM 1611 C CA . PRO A 1 206 ? -14.148 13.488 29.608 1.00 89.44 206 PRO A CA 1
ATOM 1612 C C . PRO A 1 206 ? -15.438 13.195 28.824 1.00 89.44 206 PRO A C 1
ATOM 1614 O O . PRO A 1 206 ? -16.513 13.107 29.413 1.00 89.44 206 PRO A O 1
ATOM 1617 N N . LYS A 1 207 ? -15.358 13.072 27.494 1.00 89.12 207 LYS A N 1
ATOM 1618 C CA . LYS A 1 207 ? -16.474 12.686 26.617 1.00 89.12 207 LYS A CA 1
ATOM 1619 C C . LYS A 1 207 ? -16.721 11.179 26.606 1.00 89.12 207 LYS A C 1
ATOM 1621 O O . LYS A 1 207 ? -17.735 10.742 26.061 1.00 89.12 207 LYS A O 1
ATOM 1626 N N . PHE A 1 208 ? -15.824 10.379 27.180 1.00 93.69 208 PHE A N 1
ATOM 1627 C CA . PHE A 1 208 ? -16.026 8.948 27.323 1.00 93.69 208 PHE A CA 1
ATOM 1628 C C . PHE A 1 208 ? -17.129 8.683 28.349 1.00 93.69 208 PHE A C 1
ATOM 1630 O O . PHE A 1 208 ? -16.981 8.909 29.547 1.00 93.69 208 PHE A O 1
ATOM 1637 N N . THR A 1 209 ? -18.269 8.202 27.863 1.00 95.38 209 THR A N 1
ATOM 1638 C CA . THR A 1 209 ? -19.426 7.863 28.697 1.00 95.38 209 THR A CA 1
ATOM 1639 C C . THR A 1 209 ? -19.600 6.353 28.771 1.00 95.38 209 THR A C 1
ATOM 1641 O O . THR A 1 209 ? -19.167 5.621 27.881 1.00 95.38 209 THR A O 1
ATOM 1644 N N . THR A 1 210 ? -20.306 5.869 29.795 1.00 95.44 210 THR A N 1
ATOM 1645 C CA . THR A 1 210 ? -20.682 4.449 29.892 1.00 95.44 210 THR A CA 1
ATOM 1646 C C . THR A 1 210 ? -21.414 3.968 28.639 1.00 95.44 210 THR A C 1
ATOM 1648 O O . THR A 1 210 ? -21.152 2.866 28.164 1.00 95.44 210 THR A O 1
ATOM 1651 N N . LEU A 1 211 ? -22.285 4.809 28.067 1.00 96.25 211 LEU A N 1
ATOM 1652 C CA . LEU A 1 211 ? -22.993 4.496 26.826 1.00 96.25 211 LEU A CA 1
ATOM 1653 C C . LEU A 1 211 ? -22.018 4.291 25.659 1.00 96.25 211 LEU A C 1
ATOM 1655 O O . LEU A 1 211 ? -22.100 3.270 24.980 1.00 96.25 211 LEU A O 1
ATOM 1659 N N . LEU A 1 212 ? -21.067 5.211 25.466 1.00 96.81 212 LEU A N 1
ATOM 1660 C CA . LEU A 1 212 ? -20.037 5.076 24.433 1.00 96.81 212 LEU A CA 1
ATOM 1661 C C . LEU A 1 212 ? -19.211 3.796 24.633 1.00 96.81 212 LEU A C 1
ATOM 1663 O O . LEU A 1 212 ? -18.973 3.068 23.673 1.00 96.81 212 LEU A O 1
ATOM 1667 N N . GLY A 1 213 ? -18.834 3.477 25.874 1.00 96.81 213 GLY A N 1
ATOM 1668 C CA . GLY A 1 213 ? -18.121 2.239 26.201 1.00 96.81 213 GLY A CA 1
ATOM 1669 C C . GLY A 1 213 ? -18.890 0.974 25.802 1.00 96.81 213 GLY A C 1
ATOM 1670 O O . GLY A 1 213 ? -18.311 0.071 25.201 1.00 96.81 213 GLY A O 1
ATOM 1671 N N . ILE A 1 214 ? -20.202 0.923 26.059 1.00 97.31 214 ILE A N 1
ATOM 1672 C CA . ILE A 1 214 ? -21.062 -0.199 25.641 1.00 97.31 214 ILE A CA 1
ATOM 1673 C C . ILE A 1 214 ? -21.105 -0.313 24.113 1.00 97.31 214 ILE A C 1
ATOM 1675 O O . ILE A 1 214 ? -21.008 -1.417 23.578 1.00 97.31 214 ILE A O 1
ATOM 1679 N N . LYS A 1 215 ? -21.211 0.815 23.401 1.00 97.62 215 LYS A N 1
ATOM 1680 C CA . LYS A 1 215 ? -21.196 0.823 21.932 1.00 97.62 215 LYS A CA 1
ATOM 1681 C C . LYS A 1 215 ? -19.870 0.321 21.369 1.00 97.62 215 LYS A C 1
ATOM 1683 O O . LYS A 1 215 ? -19.879 -0.517 20.479 1.00 97.62 215 LYS A O 1
ATOM 1688 N N . ILE A 1 216 ? -18.746 0.761 21.934 1.00 98.19 216 ILE A N 1
ATOM 1689 C CA . ILE A 1 216 ? -17.410 0.296 21.541 1.00 98.19 216 ILE A CA 1
ATOM 1690 C C . ILE A 1 216 ? -17.283 -1.218 21.743 1.00 98.19 216 ILE A C 1
ATOM 1692 O O . ILE A 1 216 ? -16.802 -1.908 20.851 1.00 98.19 216 ILE A O 1
ATOM 1696 N N . LEU A 1 217 ? -17.748 -1.758 22.874 1.00 97.94 217 LEU A N 1
ATOM 1697 C CA . LEU A 1 217 ? -17.736 -3.206 23.112 1.00 97.94 217 LEU A CA 1
ATOM 1698 C C . LEU A 1 217 ? -18.594 -3.972 22.098 1.00 97.94 217 LEU A C 1
ATOM 1700 O O . LEU A 1 217 ? -18.191 -5.045 21.654 1.00 97.94 217 LEU A O 1
ATOM 1704 N N . LEU A 1 218 ? -19.750 -3.421 21.718 1.00 98.38 218 LEU A N 1
ATOM 1705 C CA . LEU A 1 218 ? -20.615 -4.003 20.692 1.00 98.38 218 LEU A CA 1
ATOM 1706 C C . LEU A 1 218 ? -19.976 -3.953 19.295 1.00 98.38 218 LEU A C 1
ATOM 1708 O O . LEU A 1 218 ? -20.103 -4.900 18.527 1.00 98.38 218 LEU A O 1
ATOM 1712 N N . ASP A 1 219 ? -19.290 -2.866 18.955 1.00 98.69 219 ASP A N 1
ATOM 1713 C CA . ASP A 1 219 ? -18.560 -2.750 17.692 1.00 98.69 219 ASP A CA 1
ATOM 1714 C C . ASP A 1 219 ? -17.413 -3.767 17.634 1.00 98.69 219 ASP A C 1
ATOM 1716 O O . ASP A 1 219 ? -17.275 -4.503 16.658 1.00 98.69 219 ASP A O 1
ATOM 1720 N N . VAL A 1 220 ? -16.632 -3.874 18.714 1.00 98.50 220 VAL A N 1
ATOM 1721 C CA . VAL A 1 220 ? -15.540 -4.852 18.824 1.00 98.50 220 VAL A CA 1
ATOM 1722 C C . VAL A 1 220 ? -16.072 -6.283 18.766 1.00 98.50 220 VAL A C 1
ATOM 1724 O O . VAL A 1 220 ? -15.473 -7.115 18.088 1.00 98.50 220 VAL A O 1
ATOM 1727 N N . SER A 1 221 ? -17.199 -6.595 19.414 1.00 98.50 221 SER A N 1
ATOM 1728 C CA . SER A 1 221 ? -17.761 -7.949 19.356 1.00 98.50 221 SER A CA 1
ATOM 1729 C C . SER A 1 221 ? -18.195 -8.329 17.941 1.00 98.50 221 SER A C 1
ATOM 1731 O O . SER A 1 221 ? -17.873 -9.427 17.497 1.00 98.50 221 SER A O 1
ATOM 1733 N N . LYS A 1 222 ? -18.821 -7.412 17.194 1.00 98.62 222 LYS A N 1
ATOM 1734 C CA . LYS A 1 222 ? -19.174 -7.624 15.781 1.00 98.62 222 LYS A CA 1
ATOM 1735 C C . LYS A 1 222 ? -17.945 -7.751 14.877 1.00 98.62 222 LYS A C 1
ATOM 1737 O O . LYS A 1 222 ? -17.950 -8.544 13.941 1.00 98.62 222 LYS A O 1
ATOM 1742 N N . GLY A 1 223 ? -16.884 -6.990 15.151 1.00 98.19 223 GLY A N 1
ATOM 1743 C CA . GLY A 1 223 ? -15.607 -7.136 14.452 1.00 98.19 223 GLY A CA 1
ATOM 1744 C C . GLY A 1 223 ? -14.968 -8.506 14.690 1.00 98.19 223 GLY A C 1
ATOM 1745 O O . GLY A 1 223 ? -14.524 -9.146 13.742 1.00 98.19 223 GLY A O 1
ATOM 1746 N N . MET A 1 224 ? -14.970 -8.984 15.937 1.00 98.12 224 MET A N 1
ATOM 1747 C CA . MET A 1 224 ? -14.447 -10.308 16.290 1.00 98.12 224 MET A CA 1
ATOM 1748 C C . MET A 1 224 ? -15.282 -11.452 15.716 1.00 98.12 224 MET A C 1
ATOM 1750 O O . MET A 1 224 ? -14.709 -12.447 15.281 1.00 98.12 224 MET A O 1
ATOM 1754 N N . ASP A 1 225 ? -16.606 -11.307 15.690 1.00 98.19 225 ASP A N 1
ATOM 1755 C CA . ASP A 1 225 ? -17.518 -12.268 15.066 1.00 98.19 225 ASP A CA 1
ATOM 1756 C C . ASP A 1 225 ? -17.177 -12.451 13.581 1.00 98.19 225 ASP A C 1
ATOM 1758 O O . ASP A 1 225 ? -16.853 -13.556 13.152 1.00 98.19 225 ASP A O 1
ATOM 1762 N N . PHE A 1 226 ? -17.058 -11.344 12.836 1.00 97.56 226 PHE A N 1
ATOM 1763 C CA . PHE A 1 226 ? -16.610 -11.362 11.440 1.00 97.56 226 PHE A CA 1
ATOM 1764 C C . PHE A 1 226 ? -15.245 -12.048 11.253 1.00 97.56 226 PHE A C 1
ATOM 1766 O O . PHE A 1 226 ? -15.059 -12.826 10.313 1.00 97.56 226 PHE A O 1
ATOM 1773 N N . LEU A 1 227 ? -14.268 -11.762 12.126 1.00 95.44 227 LEU A N 1
ATOM 1774 C CA . LEU A 1 227 ? -12.944 -12.389 12.049 1.00 95.44 227 LEU A CA 1
ATOM 1775 C C . LEU A 1 227 ? -13.043 -13.904 12.232 1.00 95.44 227 LEU A C 1
ATOM 1777 O O . LEU A 1 227 ? -12.464 -14.654 11.449 1.00 95.44 227 LEU A O 1
ATOM 1781 N N . HIS A 1 228 ? -13.797 -14.356 13.230 1.00 94.81 228 HIS A N 1
ATOM 1782 C CA . HIS A 1 228 ? -13.951 -15.774 13.521 1.00 94.81 228 HIS A CA 1
ATOM 1783 C C . HIS A 1 228 ? -14.738 -16.515 12.433 1.00 94.81 228 HIS A C 1
ATOM 1785 O O . HIS A 1 228 ? -14.314 -17.600 12.037 1.00 94.81 228 HIS A O 1
ATOM 1791 N N . GLU A 1 229 ? -15.803 -15.925 11.881 1.00 94.88 229 GLU A N 1
ATOM 1792 C CA . GLU A 1 229 ? -16.511 -16.463 10.707 1.00 94.88 229 GLU A CA 1
ATOM 1793 C C . GLU A 1 229 ? -15.585 -16.589 9.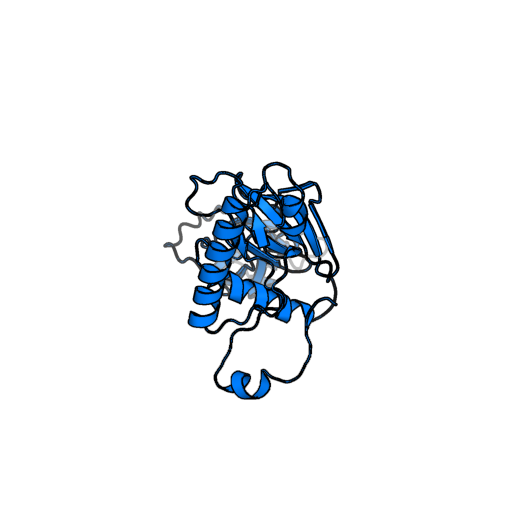488 1.00 94.88 229 GLU A C 1
ATOM 1795 O O . GLU A 1 229 ? -15.690 -17.530 8.700 1.00 94.88 229 GLU A O 1
ATOM 1800 N N . SER A 1 230 ? -14.618 -15.677 9.372 1.00 91.50 230 SER A N 1
ATOM 1801 C CA . SER A 1 230 ? -13.586 -15.693 8.332 1.00 91.50 230 SER A CA 1
ATOM 1802 C C . SER A 1 230 ? -12.407 -16.625 8.648 1.00 91.50 230 SER A C 1
ATOM 1804 O O . SER A 1 230 ? -11.431 -16.644 7.899 1.00 91.50 230 SER A O 1
ATOM 1806 N N . ASN A 1 231 ? -12.471 -17.408 9.734 1.00 91.00 231 ASN A N 1
ATOM 1807 C CA . ASN A 1 231 ? -11.386 -18.262 10.228 1.00 91.00 231 ASN A CA 1
ATOM 1808 C C . ASN A 1 231 ? -10.088 -17.491 10.538 1.00 91.00 231 ASN A C 1
ATOM 1810 O O . ASN A 1 231 ? -8.986 -17.993 10.322 1.00 91.00 231 ASN A O 1
ATOM 1814 N N . ILE A 1 232 ? -10.193 -16.264 11.047 1.00 91.19 232 ILE A N 1
ATOM 1815 C CA . ILE A 1 232 ? -9.058 -15.407 11.408 1.00 91.19 232 ILE A CA 1
ATOM 1816 C C . ILE A 1 232 ? -9.000 -15.258 12.928 1.00 91.19 232 ILE A C 1
ATOM 1818 O O . ILE A 1 232 ? -9.963 -14.832 13.560 1.00 91.19 232 ILE A O 1
ATOM 1822 N N . ILE A 1 233 ? -7.842 -15.551 13.524 1.00 91.69 233 ILE A N 1
ATOM 1823 C CA . ILE A 1 233 ? -7.567 -15.249 14.934 1.00 91.69 233 ILE A CA 1
ATOM 1824 C C . ILE A 1 233 ? -6.682 -14.005 15.008 1.00 91.69 233 ILE A C 1
ATOM 1826 O O . ILE A 1 233 ? -5.574 -14.008 14.470 1.00 91.69 233 ILE A O 1
ATOM 1830 N N . HIS A 1 234 ? -7.129 -12.973 15.730 1.00 93.00 234 HIS A N 1
ATOM 1831 C CA . HIS A 1 234 ? -6.379 -11.720 15.878 1.00 93.00 234 HIS A CA 1
ATOM 1832 C C . HIS A 1 234 ? -5.120 -11.844 16.757 1.00 93.00 234 HIS A C 1
ATOM 1834 O O . HIS A 1 234 ? -4.086 -11.254 16.459 1.00 93.00 234 HIS A O 1
ATOM 1840 N N . ARG A 1 235 ? -5.211 -12.598 17.864 1.00 90.50 235 ARG A N 1
ATOM 1841 C CA . ARG A 1 235 ? -4.137 -12.873 18.852 1.00 90.50 235 ARG A CA 1
ATOM 1842 C C . ARG A 1 235 ? -3.551 -11.680 19.630 1.00 90.50 235 ARG A C 1
ATOM 1844 O O . ARG A 1 235 ? -2.666 -11.899 20.445 1.00 90.50 235 ARG A O 1
ATOM 1851 N N . ASP A 1 236 ? -4.037 -10.456 19.440 1.00 90.31 236 ASP A N 1
ATOM 1852 C CA . ASP A 1 236 ? -3.500 -9.267 20.132 1.00 90.31 236 ASP A CA 1
ATOM 1853 C C . ASP A 1 236 ? -4.590 -8.207 20.367 1.00 90.31 236 ASP A C 1
ATOM 1855 O O . ASP A 1 236 ? -4.433 -7.026 20.061 1.00 90.31 236 ASP A O 1
ATOM 1859 N N . ILE A 1 237 ? -5.753 -8.646 20.861 1.00 95.12 237 ILE A N 1
ATOM 1860 C CA . ILE A 1 237 ? -6.853 -7.739 21.209 1.00 95.12 237 ILE A CA 1
ATOM 1861 C C . ILE A 1 237 ? -6.533 -7.041 22.530 1.00 95.12 237 ILE A C 1
ATOM 1863 O O . ILE A 1 237 ? -6.467 -7.671 23.584 1.00 95.12 237 ILE A O 1
ATOM 1867 N N . LYS A 1 238 ? -6.370 -5.720 22.458 1.00 94.38 238 LYS A N 1
ATOM 1868 C CA . LYS A 1 238 ? -6.083 -4.824 23.585 1.00 94.38 238 LYS A CA 1
ATOM 1869 C C . LYS A 1 238 ? -6.549 -3.398 23.263 1.00 94.38 238 LYS A C 1
ATOM 1871 O O . LYS A 1 238 ? -6.712 -3.083 22.084 1.00 94.38 238 LYS A O 1
ATOM 1876 N N . PRO A 1 239 ? -6.723 -2.507 24.259 1.00 95.94 239 PRO A N 1
ATOM 1877 C CA . PRO A 1 239 ? -7.174 -1.132 24.022 1.00 95.94 239 PRO A CA 1
ATOM 1878 C C . PRO A 1 239 ? -6.301 -0.315 23.056 1.00 95.94 239 PRO A C 1
ATOM 1880 O O . PRO A 1 239 ? -6.818 0.590 22.408 1.00 95.94 239 PRO A O 1
ATOM 1883 N N . ASP A 1 240 ? -5.004 -0.617 22.933 1.00 93.81 240 ASP A N 1
ATOM 1884 C CA . ASP A 1 240 ? -4.112 0.011 21.946 1.00 93.81 240 ASP A CA 1
ATOM 1885 C C . ASP A 1 240 ? -4.526 -0.298 20.493 1.00 93.81 240 ASP A C 1
ATOM 1887 O O . ASP A 1 240 ? -4.386 0.561 19.627 1.00 93.81 240 ASP A O 1
ATOM 1891 N N . ASN A 1 241 ? -5.096 -1.484 20.253 1.00 95.75 241 ASN A N 1
ATOM 1892 C CA . ASN A 1 241 ? -5.451 -1.999 18.926 1.00 95.75 241 ASN A CA 1
ATOM 1893 C C . ASN A 1 241 ? -6.931 -1.771 18.566 1.00 95.75 241 ASN A C 1
ATOM 1895 O O . ASN A 1 241 ? -7.383 -2.167 17.492 1.00 95.75 241 ASN A O 1
ATOM 1899 N N . ILE A 1 242 ? -7.697 -1.105 19.436 1.00 98.19 242 ILE A N 1
ATOM 1900 C CA . ILE A 1 242 ? -9.061 -0.652 19.142 1.00 98.19 242 ILE A CA 1
ATOM 1901 C C . ILE A 1 242 ? -9.011 0.836 18.803 1.00 98.19 242 ILE A C 1
ATOM 1903 O O . ILE A 1 242 ? -8.761 1.657 19.681 1.00 98.19 242 ILE A O 1
ATOM 1907 N N . LEU A 1 243 ? -9.252 1.197 17.545 1.00 98.00 243 LEU A N 1
ATOM 1908 C CA . LEU A 1 243 ? -9.220 2.581 17.076 1.00 98.00 243 LEU A CA 1
ATOM 1909 C C . LEU A 1 243 ? -10.606 3.218 17.110 1.00 98.00 243 LEU A C 1
ATOM 1911 O O . LEU A 1 243 ? -11.598 2.610 16.711 1.00 98.00 243 LEU A O 1
ATOM 1915 N N . ILE A 1 244 ? -10.671 4.468 17.556 1.00 97.94 244 ILE A N 1
ATOM 1916 C CA . ILE A 1 244 ? -11.913 5.217 17.716 1.00 97.94 244 ILE A CA 1
ATOM 1917 C C . ILE A 1 244 ? -12.135 6.119 16.501 1.00 97.94 244 ILE A C 1
ATOM 1919 O O . ILE A 1 244 ? -11.344 7.017 16.198 1.00 97.94 244 ILE A O 1
ATOM 1923 N N . VAL A 1 245 ? -13.249 5.893 15.806 1.00 96.81 245 VAL A N 1
ATOM 1924 C CA . VAL A 1 245 ? -13.652 6.665 14.620 1.00 96.81 245 VAL A CA 1
ATOM 1925 C C . VAL A 1 245 ? -14.676 7.750 14.951 1.00 96.81 245 VAL A C 1
ATOM 1927 O O . VAL A 1 245 ? -14.718 8.779 14.273 1.00 96.81 245 VAL A O 1
ATOM 1930 N N . SER A 1 246 ? -15.442 7.583 16.035 1.00 95.44 246 SER A N 1
ATOM 1931 C CA . SER A 1 246 ? -16.375 8.597 16.528 1.00 95.44 246 SER A CA 1
ATOM 1932 C C . SER A 1 246 ? -16.588 8.539 18.038 1.00 95.44 246 SER A C 1
ATOM 1934 O O . SER A 1 246 ? -16.718 7.463 18.614 1.00 95.44 246 SER A O 1
ATOM 1936 N N . LEU A 1 247 ? -16.711 9.714 18.661 1.00 95.06 247 LEU A N 1
ATOM 1937 C CA . LEU A 1 247 ? -17.178 9.877 20.046 1.00 95.06 247 LEU A CA 1
ATOM 1938 C C . LEU A 1 247 ? -18.682 10.185 20.130 1.00 95.06 247 LEU A C 1
ATOM 1940 O O . LEU A 1 247 ? -19.218 10.329 21.224 1.00 95.06 247 LEU A O 1
ATOM 1944 N N . ASN A 1 248 ? -19.359 10.343 18.988 1.00 94.00 248 ASN A N 1
ATOM 1945 C CA . ASN A 1 248 ? -20.783 10.651 18.954 1.00 94.00 248 ASN A CA 1
ATOM 1946 C C . ASN A 1 248 ? -21.614 9.376 19.172 1.00 94.00 248 ASN A C 1
ATOM 1948 O O . ASN A 1 248 ? -21.457 8.389 18.451 1.00 94.00 248 ASN A O 1
ATOM 1952 N N . ASN A 1 249 ? -22.528 9.418 20.140 1.00 91.31 249 ASN A N 1
ATOM 1953 C CA . ASN A 1 249 ? -23.428 8.312 20.456 1.00 91.31 249 ASN A CA 1
ATOM 1954 C C . ASN A 1 249 ? -24.478 8.049 19.368 1.00 91.31 249 ASN A C 1
ATOM 1956 O O . ASN A 1 249 ? -25.040 6.957 19.360 1.00 91.31 249 ASN A O 1
ATOM 1960 N N . ASP A 1 250 ? -24.699 8.974 18.436 1.00 94.12 250 ASP A N 1
ATOM 1961 C CA . ASP A 1 250 ? -25.656 8.790 17.337 1.00 94.12 250 ASP A CA 1
ATOM 1962 C C . ASP A 1 250 ? -25.050 8.070 16.118 1.00 94.12 250 ASP A C 1
ATOM 1964 O O . ASP A 1 250 ? -25.774 7.660 15.215 1.00 94.12 250 ASP A O 1
ATOM 1968 N N . GLU A 1 251 ? -23.726 7.884 16.079 1.00 95.50 251 GLU A N 1
ATOM 1969 C CA . GLU A 1 251 ? -23.060 7.198 14.964 1.00 95.50 251 GLU A CA 1
ATOM 1970 C C . GLU A 1 251 ? -23.290 5.688 14.989 1.00 95.50 251 GLU A C 1
ATOM 1972 O O . GLU A 1 251 ? -23.335 5.067 16.048 1.00 95.50 251 GLU A O 1
ATOM 1977 N N . ASN A 1 252 ? -23.370 5.057 13.819 1.00 95.50 252 ASN A N 1
ATOM 1978 C CA . ASN A 1 252 ? -23.577 3.605 13.744 1.00 95.50 252 ASN A CA 1
ATOM 1979 C C . ASN A 1 252 ? -22.338 2.793 14.148 1.00 95.50 252 ASN A C 1
ATOM 1981 O O . ASN A 1 252 ? -22.476 1.637 14.546 1.00 95.50 252 ASN A O 1
ATOM 1985 N N . VAL A 1 253 ? -21.148 3.383 14.009 1.00 97.50 253 VAL A N 1
ATOM 1986 C CA . VAL A 1 253 ? -19.860 2.768 14.342 1.00 97.50 253 VAL A CA 1
ATOM 1987 C C . VAL A 1 253 ? -19.008 3.795 15.077 1.00 97.50 253 VAL A C 1
ATOM 1989 O O . VAL A 1 253 ? -18.761 4.893 14.576 1.00 97.50 253 VAL A O 1
ATOM 1992 N N . ASN A 1 254 ? -18.543 3.432 16.264 1.00 97.88 254 ASN A N 1
ATOM 1993 C CA . ASN A 1 254 ? -17.685 4.243 17.117 1.00 97.88 254 ASN A CA 1
ATOM 1994 C C . ASN A 1 254 ? -16.251 3.707 17.164 1.00 97.88 254 ASN A C 1
ATOM 1996 O O . ASN A 1 254 ? -15.318 4.508 17.266 1.00 97.88 254 ASN A O 1
ATOM 2000 N N . ALA A 1 255 ? -16.066 2.390 17.044 1.00 98.31 255 ALA A N 1
ATOM 2001 C CA . ALA A 1 255 ? -14.760 1.743 17.112 1.00 98.31 255 ALA A CA 1
ATOM 2002 C C . ALA A 1 255 ? -14.509 0.740 15.982 1.00 98.31 255 ALA A C 1
ATOM 2004 O O . ALA A 1 255 ? -15.433 0.150 15.423 1.00 98.31 255 ALA A O 1
ATOM 2005 N N . LYS A 1 256 ? -13.226 0.538 15.675 1.00 98.62 256 LYS A N 1
ATOM 2006 C CA . LYS A 1 256 ? -12.735 -0.436 14.700 1.00 98.62 256 LYS A CA 1
ATOM 2007 C C . LYS A 1 256 ? -11.519 -1.181 15.245 1.00 98.62 256 LYS A C 1
ATOM 2009 O O . LYS A 1 256 ? -10.653 -0.581 15.877 1.00 98.62 256 LYS A O 1
ATOM 2014 N N . ILE A 1 257 ? -11.447 -2.481 14.983 1.00 98.38 257 ILE A N 1
ATOM 2015 C CA . ILE A 1 257 ? -10.296 -3.327 15.319 1.00 98.38 257 ILE A CA 1
ATOM 2016 C C . ILE A 1 257 ? -9.157 -3.057 14.326 1.00 98.38 257 ILE A C 1
ATOM 2018 O O . ILE A 1 257 ? -9.401 -2.867 13.133 1.00 98.38 257 ILE A O 1
ATOM 2022 N N . SER A 1 258 ? -7.919 -3.029 14.812 1.00 95.31 258 SER A N 1
ATOM 2023 C CA . SER A 1 258 ? -6.715 -2.719 14.037 1.00 95.31 258 SER A CA 1
ATOM 2024 C C . SER A 1 258 ? -5.518 -3.570 14.474 1.00 95.31 258 SER A C 1
ATOM 2026 O O . SER A 1 258 ? -5.598 -4.272 15.472 1.00 95.31 258 SER A O 1
ATOM 2028 N N . ASP A 1 259 ? -4.407 -3.441 13.745 1.00 89.38 259 ASP A N 1
ATOM 2029 C CA . ASP A 1 259 ? -3.127 -4.133 13.967 1.00 89.38 259 ASP A CA 1
ATOM 2030 C C . ASP A 1 259 ? -3.186 -5.663 13.821 1.00 89.38 259 ASP A C 1
ATOM 2032 O O . ASP A 1 259 ? -3.305 -6.431 14.776 1.00 89.38 259 ASP A O 1
ATOM 2036 N N . PHE A 1 260 ? -3.050 -6.112 12.572 1.00 89.06 260 PHE A N 1
ATOM 2037 C CA . PHE A 1 260 ? -3.156 -7.518 12.193 1.00 89.06 260 PHE A CA 1
ATOM 2038 C C . PHE A 1 260 ? -1.802 -8.225 12.055 1.00 89.06 260 PHE A C 1
ATOM 2040 O O . PHE A 1 260 ? -1.777 -9.391 11.669 1.00 89.06 260 PHE A O 1
ATOM 2047 N N . GLY A 1 261 ? -0.686 -7.590 12.431 1.00 83.00 261 GLY A N 1
ATOM 2048 C CA . GLY A 1 261 ? 0.655 -8.187 12.319 1.00 83.00 261 GLY A CA 1
ATOM 2049 C C . GLY A 1 261 ? 0.831 -9.474 13.134 1.00 83.00 261 GLY A C 1
ATOM 2050 O O . GLY A 1 261 ? 1.583 -10.367 12.756 1.00 83.00 261 GLY A O 1
ATOM 2051 N N . ASN A 1 262 ? 0.068 -9.626 14.221 1.00 82.06 262 ASN A N 1
ATOM 2052 C CA . ASN A 1 262 ? 0.014 -10.861 15.003 1.00 82.06 262 ASN A CA 1
ATOM 2053 C C . ASN A 1 262 ? -1.134 -11.791 14.585 1.00 82.06 262 ASN A C 1
ATOM 2055 O O . ASN A 1 262 ? -1.312 -12.834 15.203 1.00 82.06 262 ASN A O 1
ATOM 2059 N N . SER A 1 263 ? -1.925 -11.487 13.559 1.00 81.44 263 SER A N 1
ATOM 2060 C CA . SER A 1 263 ? -3.086 -12.307 13.190 1.00 81.44 263 SER A CA 1
ATOM 2061 C C . SER A 1 263 ? -2.699 -13.581 12.438 1.00 81.44 263 SER A C 1
ATOM 2063 O O . SER A 1 263 ? -1.586 -13.722 11.934 1.00 81.44 263 SER A O 1
ATOM 2065 N N . ARG A 1 264 ? -3.605 -14.563 12.398 1.00 80.06 264 ARG A N 1
ATOM 2066 C CA . ARG A 1 264 ? -3.401 -15.817 11.661 1.00 80.06 264 ARG A CA 1
ATOM 2067 C C . ARG A 1 264 ? -4.708 -16.303 11.048 1.00 80.06 264 ARG A C 1
ATOM 2069 O O . ARG A 1 264 ? -5.695 -16.463 11.763 1.00 80.06 264 ARG A O 1
ATOM 2076 N N . ALA A 1 265 ? -4.684 -16.590 9.748 1.00 76.88 265 ALA A N 1
ATOM 2077 C CA . ALA A 1 265 ? -5.738 -17.354 9.093 1.00 76.88 265 ALA A CA 1
ATOM 2078 C C . ALA A 1 265 ? -5.592 -18.841 9.448 1.00 76.88 265 ALA A C 1
ATOM 2080 O O . ALA A 1 265 ? -4.501 -19.413 9.339 1.00 76.88 265 ALA A O 1
ATOM 2081 N N . LEU A 1 266 ? -6.683 -19.462 9.884 1.00 74.88 266 LEU A N 1
ATOM 2082 C CA . LEU A 1 266 ? -6.746 -20.885 10.163 1.00 74.88 266 LEU A CA 1
ATOM 2083 C C . LEU A 1 266 ? -6.982 -21.649 8.857 1.00 74.88 266 LEU A C 1
ATOM 2085 O O . LEU A 1 266 ? -8.011 -21.513 8.204 1.00 74.88 266 LEU A O 1
ATOM 2089 N N . THR A 1 267 ? -6.020 -22.484 8.489 1.00 69.38 267 THR A N 1
ATOM 2090 C CA . THR A 1 267 ? -6.179 -23.587 7.534 1.00 69.38 267 THR A CA 1
ATOM 2091 C C . THR A 1 267 ? -6.419 -24.901 8.280 1.00 69.38 267 THR A C 1
ATOM 2093 O O . THR A 1 267 ? -5.997 -25.033 9.432 1.00 69.38 267 THR A O 1
ATOM 2096 N N . GLU A 1 268 ? -7.029 -25.901 7.634 1.00 58.31 268 GLU A N 1
ATOM 2097 C CA . GLU A 1 268 ? -7.302 -27.226 8.231 1.00 58.31 268 GLU A CA 1
ATOM 2098 C C . GLU A 1 268 ? -6.060 -27.864 8.889 1.00 58.31 268 GLU A C 1
ATOM 2100 O O . GLU A 1 268 ? -6.158 -28.487 9.947 1.00 58.31 268 GLU A O 1
ATOM 2105 N N . ASN A 1 269 ? -4.871 -27.634 8.321 1.00 56.47 269 ASN A N 1
ATOM 2106 C CA . ASN A 1 269 ? -3.600 -28.091 8.890 1.00 56.47 269 ASN A CA 1
ATOM 2107 C C . ASN A 1 269 ? -3.153 -27.266 10.111 1.00 56.47 269 ASN A C 1
ATOM 2109 O O . ASN A 1 269 ? -2.589 -27.817 11.049 1.00 56.47 269 ASN A O 1
ATOM 2113 N N . SER A 1 270 ? -3.438 -25.961 10.146 1.00 56.78 270 SER A N 1
ATOM 2114 C CA . SER A 1 270 ? -3.029 -25.066 11.240 1.00 56.78 270 SER A CA 1
ATOM 2115 C C . SER A 1 270 ? -3.878 -25.176 12.511 1.00 56.78 270 SER A C 1
ATOM 2117 O O . SER A 1 270 ? -3.414 -24.777 13.577 1.00 56.78 270 SER A O 1
ATOM 2119 N N . ILE A 1 271 ? -5.091 -25.737 12.427 1.00 56.97 271 ILE A N 1
ATOM 2120 C CA . ILE A 1 271 ? -5.969 -25.961 13.589 1.00 56.97 271 ILE A CA 1
ATOM 2121 C C . ILE A 1 271 ? -5.332 -26.963 14.569 1.00 56.97 271 ILE A C 1
ATOM 2123 O O . ILE A 1 271 ? -5.560 -26.870 15.772 1.00 56.97 271 ILE A O 1
ATOM 2127 N N . LYS A 1 272 ? -4.479 -27.875 14.079 1.00 51.81 272 LYS A N 1
ATOM 2128 C CA . LYS A 1 272 ? -3.727 -28.825 14.917 1.00 51.81 272 LYS A CA 1
ATOM 2129 C C . LYS A 1 272 ? -2.537 -28.186 15.651 1.00 51.81 272 LYS A C 1
ATOM 2131 O O . LYS A 1 272 ? -2.172 -28.666 16.718 1.00 51.81 272 LYS A O 1
ATOM 2136 N N . ASP A 1 273 ? -2.006 -27.077 15.128 1.00 53.56 273 ASP A N 1
ATOM 2137 C CA . ASP A 1 273 ? -0.821 -26.370 15.646 1.00 53.56 273 ASP A CA 1
ATOM 2138 C C . ASP A 1 273 ? -1.162 -25.034 16.344 1.00 53.56 273 ASP A C 1
ATOM 2140 O O . ASP A 1 273 ? -0.273 -24.266 16.718 1.00 53.56 273 ASP A O 1
ATOM 2144 N N . SER A 1 274 ? -2.448 -24.695 16.496 1.00 52.31 274 SER A N 1
ATOM 2145 C CA . SER A 1 274 ? -2.913 -23.377 16.967 1.00 52.31 274 SER A CA 1
ATOM 2146 C C . SER A 1 274 ? -2.752 -23.139 18.478 1.00 52.31 274 SER A C 1
ATOM 2148 O O . SER A 1 274 ? -3.026 -22.037 18.949 1.00 52.31 274 SER A O 1
ATOM 2150 N N . MET A 1 275 ? -2.268 -24.132 19.235 1.00 49.56 275 MET A N 1
ATOM 2151 C CA . MET A 1 275 ? -2.254 -24.133 20.708 1.00 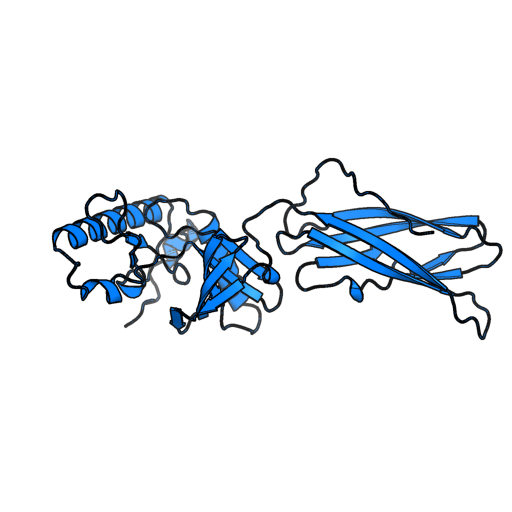49.56 275 MET A CA 1
ATOM 2152 C C . MET A 1 275 ? -0.865 -23.960 21.355 1.00 49.56 275 MET A C 1
ATOM 2154 O O . MET A 1 275 ? -0.762 -24.021 22.578 1.00 49.56 275 MET A O 1
ATOM 2158 N N . THR A 1 276 ? 0.219 -23.733 20.603 1.00 51.97 276 THR A N 1
ATOM 2159 C CA . THR A 1 276 ? 1.587 -23.809 21.169 1.00 51.97 276 THR A CA 1
ATOM 2160 C C . THR A 1 276 ? 2.520 -22.658 20.771 1.00 51.97 276 THR A C 1
ATOM 2162 O O . THR A 1 276 ? 3.530 -22.847 20.102 1.00 51.97 276 THR A O 1
ATOM 2165 N N . LYS A 1 277 ? 2.214 -21.446 21.252 1.00 49.38 277 LYS A N 1
ATOM 2166 C CA . LYS A 1 277 ? 3.183 -20.434 21.740 1.00 49.38 277 LYS A CA 1
ATOM 2167 C C . LYS A 1 277 ? 2.404 -19.219 22.250 1.00 49.38 277 LYS A C 1
ATOM 2169 O O . LYS A 1 277 ? 1.566 -18.694 21.525 1.00 49.38 277 LYS A O 1
ATOM 2174 N N . ALA A 1 278 ? 2.678 -18.768 23.474 1.00 50.19 278 ALA A N 1
ATOM 2175 C CA . ALA A 1 278 ? 2.123 -17.514 23.976 1.00 50.19 278 ALA A CA 1
ATOM 2176 C C . ALA A 1 278 ? 2.643 -16.352 23.110 1.00 50.19 278 ALA A C 1
ATOM 2178 O O . ALA A 1 278 ? 3.850 -16.135 23.025 1.00 50.19 278 ALA A O 1
ATOM 2179 N N . LEU A 1 279 ? 1.732 -15.651 22.438 1.00 52.94 279 LEU A N 1
ATOM 2180 C CA . LEU A 1 279 ? 1.985 -14.436 21.667 1.00 52.94 279 LEU A CA 1
ATOM 2181 C C . LEU A 1 279 ? 1.009 -13.374 22.184 1.00 52.94 279 LEU A C 1
ATOM 2183 O O . LEU A 1 279 ? -0.175 -13.666 22.338 1.00 52.94 279 LEU A O 1
ATOM 2187 N N . GLY A 1 280 ? 1.527 -12.191 22.511 1.00 53.88 280 GLY A N 1
ATOM 2188 C CA . GLY A 1 280 ? 0.794 -11.092 23.141 1.00 53.88 280 GLY A CA 1
ATOM 2189 C C . GLY A 1 280 ? 1.755 -10.128 23.839 1.00 53.88 280 GLY A C 1
ATOM 2190 O O . GLY A 1 280 ? 2.894 -10.488 24.141 1.00 53.88 280 GLY A O 1
ATOM 2191 N N . THR A 1 281 ? 1.321 -8.889 24.065 1.00 45.91 281 THR A N 1
ATOM 2192 C CA . THR A 1 281 ? 2.057 -7.947 24.930 1.00 45.91 281 THR A CA 1
ATOM 2193 C C . THR A 1 281 ? 1.810 -8.322 26.404 1.00 45.91 281 THR A C 1
ATOM 2195 O O . THR A 1 281 ? 0.674 -8.693 26.701 1.00 45.91 281 THR A O 1
ATOM 2198 N N . PRO A 1 282 ? 2.818 -8.277 27.301 1.00 37.16 282 PRO A N 1
ATOM 2199 C CA . PRO A 1 282 ? 2.631 -8.533 28.734 1.00 37.16 282 PRO A CA 1
ATOM 2200 C C . PRO A 1 282 ? 1.615 -7.604 29.404 1.00 37.16 282 PRO A C 1
ATOM 2202 O O . PRO A 1 282 ? 1.513 -6.432 28.970 1.00 37.16 282 PRO A O 1
#

Secondary structure (DSSP, 8-state):
-------------PPTT-EEEEEEEEE--SSS-EEEEEEGGGG--SSEEEEEESSEEEE-TT-EEEEEEEEEESSS-EEEEEEEEEEE-SSTT---EEEEEEEEEEPPP-SB--GGGEEEEEEEEEETTEEEEEEEETTEEEEEEE----SSTHHHHHHHHHHHHHHH---TTB--EEEEEEETTEEEEEEE--TT-BHHHHTTSTT--HHHHHHHHHHHHHHHHHHHHTTEE-S--SGGGEEES---TTSS--EEE---TT-EEPPTTGGGSTTS---S--

InterPro domains:
  IPR000719 Protein kinase domain [PF00069] (119-281)
  IPR000719 Protein kinase domain [PS50011] (118-282)
  IPR000719 Protein kinase domain [SM00220] (118-280)
  IPR008271 Serine/threonine-protein kinase, active site [PS00108] (232-244)
  IPR011009 Protein kinase-like domain superfamily [SSF56112] (103-282)
  IPR017441 Protein kinase, ATP binding site [PS00107] (124-145)
  IPR053215 TKL Ser/Thr protein kinase [PTHR45756] (8-282)